Protein AF-A0A7K7KHJ9-F1 (afdb_monomer)

Structure (mmCIF, N/CA/C/O backbone):
data_AF-A0A7K7KHJ9-F1
#
_entry.id   AF-A0A7K7KHJ9-F1
#
loop_
_atom_site.group_PDB
_atom_site.id
_atom_site.type_symbol
_atom_site.label_atom_id
_atom_site.label_alt_id
_atom_site.label_comp_id
_atom_site.label_asym_id
_atom_site.label_entity_id
_atom_site.label_seq_id
_atom_site.pdbx_PDB_ins_code
_atom_site.Cartn_x
_atom_site.Cartn_y
_atom_site.Cartn_z
_atom_site.occupancy
_atom_site.B_iso_or_equiv
_atom_site.auth_seq_id
_atom_site.auth_comp_id
_atom_site.auth_asym_id
_atom_site.auth_atom_id
_atom_site.pdbx_PDB_model_num
ATOM 1 N N . GLU A 1 1 ? -30.014 -19.354 34.207 1.00 62.88 1 GLU A N 1
ATOM 2 C CA . GLU A 1 1 ? -29.699 -17.943 33.914 1.00 62.88 1 GLU A CA 1
ATOM 3 C C . GLU A 1 1 ? -30.906 -17.249 33.314 1.00 62.88 1 GLU A C 1
ATOM 5 O O . GLU A 1 1 ? -31.689 -17.904 32.631 1.00 62.88 1 GLU A O 1
ATOM 10 N N . VAL A 1 2 ? -31.083 -15.965 33.633 1.00 72.56 2 VAL A N 1
ATOM 11 C CA . VAL A 1 2 ? -32.202 -15.124 33.167 1.00 72.56 2 VAL A CA 1
ATOM 12 C C . VAL A 1 2 ? -31.923 -14.571 31.764 1.00 72.56 2 VAL A C 1
ATOM 14 O O . VAL A 1 2 ? -32.814 -14.570 30.914 1.00 72.56 2 VAL A O 1
ATOM 17 N N . LEU A 1 3 ? -30.668 -14.190 31.515 1.00 79.62 3 LEU A N 1
ATOM 18 C CA . LEU A 1 3 ? -30.139 -13.743 30.231 1.00 79.62 3 LEU A CA 1
ATOM 19 C C . LEU A 1 3 ? -29.254 -14.842 29.633 1.00 79.62 3 LEU A C 1
ATOM 21 O O . LEU A 1 3 ? -28.499 -15.484 30.359 1.00 79.62 3 LEU A O 1
ATOM 25 N N . GLN A 1 4 ? -29.338 -15.044 28.324 1.00 82.00 4 GLN A N 1
ATOM 26 C CA . GLN A 1 4 ? -28.438 -15.899 27.564 1.00 82.00 4 GLN A CA 1
ATOM 27 C C . GLN A 1 4 ? -27.837 -15.079 26.421 1.00 82.00 4 GLN A C 1
ATOM 29 O O . GLN A 1 4 ? -28.551 -14.556 25.561 1.00 82.00 4 GLN A O 1
ATOM 34 N N . VAL A 1 5 ? -26.514 -14.958 26.444 1.00 79.06 5 VAL A N 1
ATOM 35 C CA . VAL A 1 5 ? -25.715 -14.325 25.395 1.00 79.06 5 VAL A CA 1
ATOM 36 C C . VAL A 1 5 ? -25.030 -15.446 24.625 1.00 79.06 5 VAL A C 1
ATOM 38 O O . VAL A 1 5 ? -24.404 -16.317 25.228 1.00 79.06 5 VAL A O 1
ATOM 41 N N . ASP A 1 6 ? -25.223 -15.477 23.310 1.00 76.12 6 ASP A N 1
ATOM 42 C CA . ASP A 1 6 ? -24.681 -16.543 22.471 1.00 76.12 6 ASP A CA 1
ATOM 43 C C . ASP A 1 6 ? -23.264 -16.188 22.017 1.00 76.12 6 ASP A C 1
ATOM 45 O O . ASP A 1 6 ? -23.069 -15.376 21.104 1.00 76.12 6 ASP A O 1
ATOM 49 N N . ASN A 1 7 ? -22.283 -16.815 22.669 1.00 67.94 7 ASN A N 1
ATOM 50 C CA . ASN A 1 7 ? -20.868 -16.572 22.422 1.00 67.94 7 ASN A CA 1
ATOM 51 C C . ASN A 1 7 ? -20.415 -16.944 21.001 1.00 67.94 7 ASN A C 1
ATOM 53 O O . ASN A 1 7 ? -19.392 -16.437 20.547 1.00 67.94 7 ASN A O 1
ATOM 57 N N . GLU A 1 8 ? -21.164 -17.783 20.277 1.00 65.44 8 GLU A N 1
ATOM 58 C CA . GLU A 1 8 ? -20.834 -18.171 18.899 1.00 65.44 8 GLU A CA 1
ATOM 59 C C . GLU A 1 8 ? -21.325 -17.152 17.855 1.00 65.44 8 GLU A C 1
ATOM 61 O O . GLU A 1 8 ? -21.012 -17.269 16.671 1.00 65.44 8 GLU A O 1
ATOM 66 N N . THR A 1 9 ? -22.067 -16.121 18.275 1.00 72.06 9 THR A N 1
ATOM 67 C CA . THR A 1 9 ? -22.683 -15.130 17.370 1.00 72.06 9 THR A CA 1
ATOM 68 C C . THR A 1 9 ? -22.085 -13.729 17.464 1.00 72.06 9 THR A C 1
ATOM 70 O O . THR A 1 9 ? -22.649 -12.781 16.910 1.00 72.06 9 THR A O 1
ATOM 73 N N . PHE A 1 10 ? -20.956 -13.573 18.158 1.00 85.25 10 PHE A N 1
ATOM 74 C CA . PHE A 1 10 ? -20.277 -12.287 18.260 1.00 85.25 10 PHE A CA 1
ATOM 75 C C . PHE A 1 10 ? -19.706 -11.850 16.910 1.00 85.25 10 PHE A C 1
ATOM 77 O O . PHE A 1 10 ? -18.875 -12.527 16.308 1.00 85.25 10 PHE A O 1
ATOM 84 N N . GLU A 1 11 ? -20.130 -10.676 16.453 1.00 90.00 11 GLU A N 1
ATOM 85 C CA . GLU A 1 11 ? -19.598 -10.014 15.266 1.00 90.00 11 GLU A CA 1
ATOM 86 C C . GLU A 1 11 ? -18.647 -8.903 15.732 1.00 90.00 11 GLU A C 1
ATOM 88 O O . GLU A 1 11 ? -19.079 -7.821 16.140 1.00 90.00 11 GLU A O 1
ATOM 93 N N . ILE A 1 12 ? -17.344 -9.188 15.709 1.00 91.56 12 ILE A N 1
ATOM 94 C CA . ILE A 1 12 ? -16.289 -8.248 16.109 1.00 91.56 12 ILE A CA 1
ATOM 95 C C . ILE A 1 12 ? -15.605 -7.726 14.849 1.00 91.56 12 ILE A C 1
ATOM 97 O O . ILE A 1 12 ? -15.112 -8.508 14.037 1.00 91.56 12 ILE A O 1
ATOM 101 N N . SER A 1 13 ? -15.567 -6.408 14.698 1.00 92.94 13 SER A N 1
ATOM 102 C CA . SER A 1 13 ? -14.801 -5.713 13.665 1.00 92.94 13 SER A CA 1
ATOM 103 C C . SER A 1 13 ? -13.698 -4.866 14.307 1.00 92.94 13 SER A C 1
ATOM 105 O O . SER A 1 13 ? -13.502 -4.887 15.524 1.00 92.94 13 SER A O 1
ATOM 107 N N . SER A 1 14 ? -12.958 -4.112 13.499 1.00 91.94 14 SER A N 1
ATOM 108 C CA . SER A 1 14 ? -11.981 -3.151 14.010 1.00 91.94 14 SER A CA 1
ATOM 109 C C . SER A 1 14 ? -12.611 -1.942 14.703 1.00 91.94 14 SER A C 1
ATOM 111 O O . SER A 1 14 ? -11.945 -1.290 15.494 1.00 91.94 14 SER A O 1
ATOM 113 N N . THR A 1 15 ? -13.883 -1.631 14.435 1.00 92.19 15 THR A N 1
ATOM 114 C CA . THR A 1 15 ? -14.547 -0.422 14.962 1.00 92.19 15 THR A CA 1
ATOM 115 C C . THR A 1 15 ? -15.910 -0.691 15.594 1.00 92.19 15 THR A C 1
ATOM 117 O O . THR A 1 15 ? -16.612 0.242 16.001 1.00 92.19 15 THR A O 1
ATOM 120 N N . SER A 1 16 ? -16.312 -1.959 15.692 1.00 92.44 16 SER A N 1
ATOM 121 C CA . SER A 1 16 ? -17.591 -2.343 16.272 1.00 92.44 16 SER A CA 1
ATOM 122 C C . SER A 1 16 ? -17.554 -3.706 16.944 1.00 92.44 16 SER A C 1
ATOM 124 O O . SER A 1 16 ? -16.933 -4.641 16.446 1.00 92.44 16 SER A O 1
ATOM 126 N N . ILE A 1 17 ? -18.328 -3.842 18.014 1.00 92.81 17 ILE A N 1
ATOM 127 C CA . ILE A 1 17 ? -18.631 -5.123 18.651 1.00 92.81 17 ILE A CA 1
ATOM 128 C C . ILE A 1 17 ? -20.140 -5.278 18.640 1.00 92.81 17 ILE A C 1
ATOM 130 O O . ILE A 1 17 ? -20.860 -4.393 19.100 1.00 92.81 17 ILE A O 1
ATOM 134 N N . LYS A 1 18 ? -20.628 -6.398 18.122 1.00 92.19 18 LYS A N 1
ATOM 135 C CA . LYS A 1 18 ? -22.053 -6.690 18.061 1.00 92.19 18 LYS A CA 1
ATOM 136 C C . LYS A 1 18 ? -22.335 -8.052 18.672 1.00 92.19 18 LYS A C 1
ATOM 138 O O . LYS A 1 18 ? -21.714 -9.050 18.314 1.00 92.19 18 LYS A O 1
ATOM 143 N N . LEU A 1 19 ? -23.292 -8.073 19.594 1.00 90.94 19 LEU A N 1
ATOM 144 C CA . LEU A 1 19 ? -23.717 -9.272 20.305 1.00 90.94 19 LEU A CA 1
ATOM 145 C C . LEU A 1 19 ? -25.227 -9.442 20.220 1.00 90.94 19 LEU A C 1
ATOM 147 O O . LEU A 1 19 ? -25.985 -8.466 20.219 1.00 90.94 19 LEU A O 1
ATOM 151 N N . LYS A 1 20 ? -25.659 -10.699 20.179 1.00 90.69 20 LYS A N 1
ATOM 152 C CA . LYS A 1 20 ? -27.065 -11.077 20.272 1.00 90.69 20 LYS A CA 1
ATOM 153 C C . LYS A 1 20 ? -27.355 -11.571 21.676 1.00 90.69 20 LYS A C 1
ATOM 155 O O . LYS A 1 20 ? -26.571 -12.314 22.265 1.00 90.69 20 LYS A O 1
ATOM 160 N N . TRP A 1 21 ? -28.490 -11.148 22.204 1.00 88.69 21 TRP A N 1
ATOM 161 C CA . TRP A 1 21 ? -28.933 -11.528 23.533 1.00 88.69 21 TRP A CA 1
ATOM 162 C C . TRP A 1 21 ? -30.361 -12.045 23.467 1.00 88.69 21 TRP A C 1
ATOM 164 O O . TRP A 1 21 ? -31.176 -11.598 22.659 1.00 88.69 21 TRP A O 1
ATOM 174 N N . THR A 1 22 ? -30.651 -12.998 24.341 1.00 89.00 22 THR A N 1
ATOM 175 C CA . THR A 1 22 ? -31.977 -13.579 24.516 1.00 89.00 22 THR A CA 1
ATOM 176 C C . THR A 1 22 ? -32.292 -13.638 25.999 1.00 89.00 22 THR A C 1
ATOM 178 O O . THR A 1 22 ? -31.425 -13.891 26.836 1.00 89.00 22 THR A O 1
ATOM 181 N N . CYS A 1 23 ? -33.541 -13.381 26.344 1.00 86.12 23 CYS A N 1
ATOM 182 C CA . CYS A 1 23 ? -34.035 -13.438 27.700 1.00 86.12 23 CYS A CA 1
ATOM 183 C C . CYS A 1 23 ? -35.019 -14.592 27.850 1.00 86.12 23 CYS A C 1
ATOM 185 O O . CYS A 1 23 ? -35.974 -14.727 27.084 1.00 86.12 23 CYS A O 1
ATOM 187 N N . ARG A 1 24 ? -34.814 -15.418 28.879 1.00 83.75 24 ARG A N 1
ATOM 188 C CA . ARG A 1 24 ? -35.711 -16.547 29.160 1.00 83.75 24 ARG A CA 1
ATOM 189 C C . ARG A 1 24 ? -37.020 -16.117 29.822 1.00 83.75 24 ARG A C 1
ATOM 191 O O . ARG A 1 24 ? -38.028 -16.790 29.643 1.00 83.75 24 ARG A O 1
ATOM 198 N N . PHE A 1 25 ? -37.007 -15.010 30.565 1.00 80.75 25 PHE A N 1
ATOM 199 C CA . PHE A 1 25 ? -38.162 -14.486 31.298 1.00 80.75 25 PHE A CA 1
ATOM 200 C C . PHE A 1 25 ? -38.383 -13.007 30.941 1.00 80.75 25 PHE A C 1
ATOM 202 O O . PHE A 1 25 ? -37.749 -12.152 31.555 1.00 80.75 25 PHE A O 1
ATOM 209 N N . PRO A 1 26 ? -39.261 -12.685 29.970 1.00 73.06 26 PRO A N 1
ATOM 210 C CA . PRO A 1 26 ? -39.415 -11.326 29.434 1.00 73.06 26 PRO A CA 1
ATOM 211 C C . PRO A 1 26 ? -39.626 -10.246 30.504 1.00 73.06 26 PRO A C 1
ATOM 213 O O . PRO A 1 26 ? -39.033 -9.173 30.423 1.00 73.06 26 PRO A O 1
ATOM 216 N N . ASP A 1 27 ? -40.400 -10.557 31.547 1.00 76.31 27 ASP A N 1
ATOM 217 C CA . ASP A 1 27 ? -40.684 -9.632 32.651 1.00 76.31 27 ASP A CA 1
ATOM 218 C C . ASP A 1 27 ? -39.451 -9.340 33.523 1.00 76.31 27 ASP A C 1
ATOM 220 O O . ASP A 1 27 ? -39.327 -8.251 34.076 1.00 76.31 27 ASP A O 1
ATOM 224 N N . ALA A 1 28 ? -38.505 -10.280 33.613 1.00 74.56 28 ALA A N 1
ATOM 225 C CA . ALA A 1 28 ? -37.271 -10.132 34.389 1.00 74.56 28 ALA A CA 1
ATOM 226 C C . ALA A 1 28 ? -36.178 -9.337 33.650 1.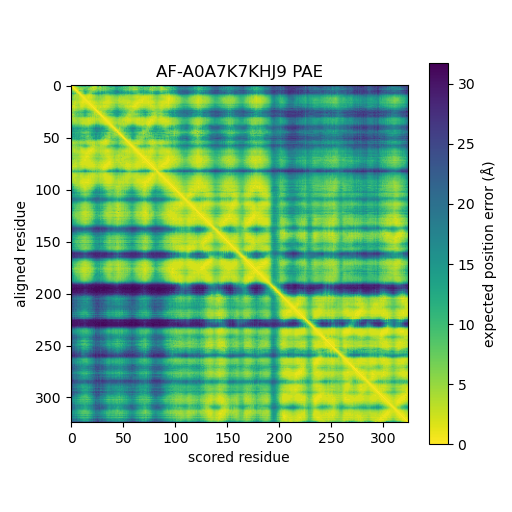00 74.56 28 ALA A C 1
ATOM 228 O O . ALA A 1 28 ? -35.162 -8.987 34.244 1.00 74.56 28 ALA A O 1
ATOM 229 N N . CYS A 1 29 ? -36.379 -9.071 32.359 1.00 75.12 29 CYS A N 1
ATOM 230 C CA . CYS A 1 29 ? -35.431 -8.395 31.475 1.00 75.12 29 CYS A CA 1
ATOM 231 C C . CYS A 1 29 ? -35.878 -6.983 31.081 1.00 75.12 29 CYS A C 1
ATOM 233 O O . CYS A 1 29 ? -35.213 -6.311 30.290 1.00 75.12 29 CYS A O 1
ATOM 235 N N . GLN A 1 30 ? -37.003 -6.512 31.623 1.00 78.50 30 GLN A N 1
ATOM 236 C CA . GLN A 1 30 ? -37.457 -5.150 31.385 1.00 78.50 30 GLN A CA 1
ATOM 237 C C . GLN A 1 30 ? -36.477 -4.144 31.993 1.00 78.50 30 GLN A C 1
ATOM 239 O O . GLN A 1 30 ? -36.197 -4.172 33.189 1.00 78.50 30 GLN A O 1
ATOM 244 N N . GLY A 1 31 ? -35.972 -3.231 31.161 1.00 80.62 31 GLY A N 1
ATOM 245 C CA . GLY A 1 31 ? -35.092 -2.155 31.616 1.00 80.62 31 GLY A CA 1
ATOM 246 C C . GLY A 1 31 ? -33.638 -2.574 31.836 1.00 80.62 31 GLY A C 1
ATOM 247 O O . GLY A 1 31 ? -32.903 -1.842 32.498 1.00 80.62 31 GLY A O 1
ATOM 248 N N . MET A 1 32 ? -33.209 -3.714 31.281 1.00 89.38 32 MET A N 1
ATOM 249 C CA . MET A 1 32 ? -31.784 -4.043 31.195 1.00 89.38 32 MET A CA 1
ATOM 250 C C . MET A 1 32 ? -31.026 -2.958 30.432 1.00 89.38 32 MET A C 1
ATOM 252 O O . MET A 1 32 ? -31.547 -2.328 29.510 1.00 89.38 32 MET A O 1
ATOM 256 N N . ARG A 1 33 ? -29.767 -2.771 30.800 1.00 89.88 33 ARG A N 1
ATOM 257 C CA . ARG A 1 33 ? -28.898 -1.730 30.275 1.00 89.88 33 ARG A CA 1
ATOM 258 C C . ARG A 1 33 ? -27.607 -2.360 29.802 1.00 89.88 33 ARG A C 1
ATOM 260 O O . ARG A 1 33 ? -26.880 -2.942 30.598 1.00 89.88 33 ARG A O 1
ATOM 267 N N . ALA A 1 34 ? -27.345 -2.253 28.509 1.00 90.62 34 ALA A N 1
ATOM 268 C CA . ALA A 1 34 ? -26.070 -2.624 27.929 1.00 90.62 34 ALA A CA 1
ATOM 269 C C . ALA A 1 34 ? -25.148 -1.408 27.915 1.00 90.62 34 ALA A C 1
ATOM 271 O O . ALA A 1 34 ? -25.561 -0.317 27.520 1.00 90.62 34 ALA A O 1
ATOM 272 N N . MET A 1 35 ? -23.911 -1.604 28.349 1.00 90.81 35 MET A N 1
ATOM 273 C CA . MET A 1 35 ? -22.877 -0.586 28.407 1.00 90.81 35 MET A CA 1
ATOM 274 C C . MET A 1 35 ? -21.628 -1.098 27.701 1.00 90.81 35 MET A C 1
ATOM 276 O O . MET A 1 35 ? -21.235 -2.252 27.870 1.00 90.81 35 MET A O 1
ATOM 280 N N . CYS A 1 36 ? -21.001 -0.224 26.928 1.00 91.19 36 CYS A N 1
ATOM 281 C CA . CYS A 1 36 ? -19.694 -0.435 26.327 1.00 91.19 36 CYS A CA 1
ATOM 282 C C . CYS A 1 36 ? -18.749 0.609 26.898 1.00 91.19 36 CYS A C 1
ATOM 284 O O . CYS A 1 36 ? -19.092 1.789 26.855 1.00 91.19 36 CYS A O 1
ATOM 286 N N . ARG A 1 37 ? -17.604 0.176 27.424 1.00 90.50 37 ARG A N 1
ATOM 287 C CA . ARG A 1 37 ? -16.557 1.044 27.981 1.00 90.50 37 ARG A CA 1
ATOM 288 C C . ARG A 1 37 ? -15.178 0.486 27.669 1.00 90.50 37 ARG A C 1
ATOM 290 O O . ARG A 1 37 ? -15.046 -0.704 27.389 1.00 90.50 37 ARG A O 1
ATOM 297 N N . LEU A 1 38 ? -14.149 1.319 27.744 1.00 89.44 38 LEU A N 1
ATOM 298 C CA . LEU A 1 38 ? -12.765 0.851 27.653 1.00 89.44 38 LEU A CA 1
ATOM 299 C C . LEU A 1 38 ? -12.451 -0.137 28.783 1.00 89.44 38 LEU A C 1
ATOM 301 O O . LEU A 1 38 ? -12.784 0.106 29.943 1.00 89.44 38 LEU A O 1
ATOM 305 N N . GLY A 1 39 ? -11.850 -1.274 28.424 1.00 83.69 39 GLY A N 1
ATOM 306 C CA . GLY A 1 39 ? -11.468 -2.326 29.370 1.00 83.69 39 GLY A CA 1
ATOM 307 C C . GLY A 1 39 ? -10.268 -1.931 30.230 1.00 83.69 39 GLY A C 1
ATOM 308 O O . GLY A 1 39 ? -10.207 -2.278 31.409 1.00 83.69 39 GLY A O 1
ATOM 309 N N . ALA A 1 40 ? -9.363 -1.133 29.664 1.00 78.88 40 ALA A N 1
ATOM 310 C CA . ALA A 1 40 ? -8.199 -0.588 30.344 1.00 78.88 40 ALA A CA 1
ATOM 311 C C . ALA A 1 40 ? -7.971 0.880 29.945 1.00 78.88 40 ALA A C 1
ATOM 313 O O . ALA A 1 40 ? -8.300 1.263 28.819 1.00 78.88 40 ALA A O 1
ATOM 314 N N . PRO A 1 41 ? -7.384 1.707 30.831 1.00 73.38 41 PRO A N 1
ATOM 315 C CA . PRO A 1 41 ? -6.907 3.028 30.453 1.00 73.38 41 PRO A CA 1
ATOM 316 C C . PRO A 1 41 ? -5.880 2.898 29.329 1.00 73.38 41 PRO A C 1
ATOM 318 O O . PRO A 1 41 ? -4.872 2.204 29.472 1.00 73.38 41 PRO A O 1
ATOM 321 N N . SER A 1 42 ? -6.128 3.577 28.218 1.00 69.75 42 SER A N 1
ATOM 322 C CA . SER A 1 42 ? -5.171 3.682 27.126 1.00 69.75 42 SER A CA 1
ATOM 323 C C . SER A 1 42 ? -3.978 4.541 27.539 1.00 69.75 42 SER A C 1
ATOM 325 O O . SER A 1 42 ? -4.165 5.619 28.108 1.00 69.75 42 SER A O 1
ATOM 327 N N . SER A 1 43 ? -2.758 4.108 27.230 1.00 67.81 43 SER A N 1
ATOM 328 C CA . SER A 1 43 ? -1.550 4.906 27.450 1.00 67.81 43 SER A CA 1
ATOM 329 C C . SER A 1 43 ? -1.121 5.650 26.178 1.00 67.81 43 SER A C 1
ATOM 331 O O . SER A 1 43 ? -1.273 5.100 25.081 1.00 67.81 43 SER A O 1
ATOM 333 N N . PRO A 1 44 ? -0.493 6.838 26.297 1.00 75.12 44 PRO A N 1
ATOM 334 C CA . PRO A 1 44 ? 0.152 7.492 25.162 1.00 75.12 44 PRO A CA 1
ATOM 335 C C . PRO A 1 44 ? 1.158 6.531 24.509 1.00 75.12 44 PRO A C 1
ATOM 337 O O . PRO A 1 44 ? 1.886 5.842 25.232 1.00 75.12 44 PRO A O 1
ATOM 340 N N . PRO A 1 45 ? 1.233 6.458 23.171 1.00 79.00 45 PRO A N 1
ATOM 341 C CA . PRO A 1 45 ? 0.619 7.356 22.185 1.00 79.00 45 PRO A CA 1
ATOM 342 C C . PRO A 1 45 ? -0.772 6.924 21.678 1.00 79.00 45 PRO A C 1
ATOM 344 O O . PRO A 1 45 ? -1.331 7.600 20.822 1.00 79.00 45 PRO A O 1
ATOM 347 N N . CYS A 1 46 ? -1.328 5.818 22.174 1.00 82.06 46 CYS A N 1
ATOM 348 C CA . CYS A 1 46 ? -2.578 5.233 21.681 1.00 82.06 46 CYS A CA 1
ATOM 349 C C . CYS A 1 46 ? -3.772 5.630 22.550 1.00 82.06 46 CYS A C 1
ATOM 351 O O . CYS A 1 46 ? -4.525 4.764 22.982 1.00 82.06 46 CYS A O 1
ATOM 353 N N . GLU A 1 47 ? -3.902 6.919 22.877 1.00 81.62 47 GLU A N 1
ATOM 354 C CA . GLU A 1 47 ? -5.007 7.391 23.713 1.00 81.62 47 GLU A CA 1
ATOM 355 C C . GLU A 1 47 ? -6.352 7.116 23.029 1.00 81.62 47 GLU A C 1
ATOM 357 O O . GLU A 1 47 ? -6.641 7.596 21.928 1.00 81.62 47 GLU A O 1
ATOM 362 N N . ALA A 1 48 ? -7.163 6.308 23.702 1.00 76.56 48 ALA A N 1
ATOM 363 C CA . ALA A 1 48 ? -8.473 5.910 23.256 1.00 76.56 48 ALA A CA 1
ATOM 364 C C . ALA A 1 48 ? -9.525 6.837 23.842 1.00 76.56 48 ALA A C 1
ATOM 366 O O . ALA A 1 48 ? -9.567 7.070 25.052 1.00 76.56 48 ALA A O 1
ATOM 367 N N . GLU A 1 49 ? -10.395 7.355 22.978 1.00 75.69 49 GLU A N 1
ATOM 368 C CA . GLU A 1 49 ? -11.546 8.118 23.439 1.00 75.69 49 GLU A CA 1
ATOM 369 C C . GLU A 1 49 ? -12.465 7.220 24.266 1.00 75.69 49 GLU A C 1
ATOM 371 O O . GLU A 1 49 ? -12.760 6.079 23.895 1.00 75.69 49 GLU A O 1
ATOM 376 N N . GLU A 1 50 ? -12.925 7.750 25.400 1.00 74.75 50 GLU A N 1
ATOM 377 C CA . GLU A 1 50 ? -13.828 7.030 26.282 1.00 74.75 50 GLU A CA 1
ATOM 378 C C . GLU A 1 50 ? -15.184 6.847 25.591 1.00 74.75 50 GLU A C 1
ATOM 380 O O . GLU A 1 50 ? -16.017 7.752 25.520 1.00 74.75 50 GLU A O 1
ATOM 385 N N . VAL A 1 51 ? -15.406 5.653 25.045 1.00 76.31 51 VAL A N 1
ATOM 386 C CA . VAL A 1 51 ? -16.702 5.279 24.486 1.00 76.31 51 VAL A CA 1
ATOM 387 C C . VAL A 1 51 ? -17.620 4.962 25.657 1.00 76.31 51 VAL A C 1
ATOM 389 O O . VAL A 1 51 ? -17.446 3.937 26.302 1.00 76.31 51 VAL A O 1
ATOM 392 N N . ASN A 1 52 ? -18.595 5.830 25.924 1.00 70.12 52 ASN A N 1
ATOM 393 C CA . ASN A 1 52 ? -19.688 5.575 26.865 1.00 70.12 52 ASN A CA 1
ATOM 394 C C . ASN A 1 52 ? -20.970 5.291 26.078 1.00 70.12 52 ASN A C 1
ATOM 396 O O . ASN A 1 52 ? -21.876 6.121 25.994 1.00 70.12 52 ASN A O 1
ATOM 400 N N . ALA A 1 53 ? -21.024 4.121 25.439 1.00 78.62 53 ALA A N 1
ATOM 401 C CA . ALA A 1 53 ? -22.219 3.684 24.726 1.00 78.62 53 ALA A CA 1
ATOM 402 C C . ALA A 1 53 ? -23.151 2.959 25.699 1.00 78.62 53 ALA A C 1
ATOM 404 O O . ALA A 1 53 ? -22.824 1.874 26.178 1.00 78.62 53 ALA A O 1
ATOM 405 N N . GLU A 1 54 ? -24.313 3.549 25.972 1.00 84.38 54 GLU A N 1
ATOM 406 C CA . GLU A 1 54 ? -25.352 2.968 26.819 1.00 84.38 54 GLU A CA 1
ATOM 407 C C . GLU A 1 54 ? -26.629 2.751 26.002 1.00 84.38 54 GLU A C 1
ATOM 409 O O . GLU A 1 54 ? -27.117 3.661 25.330 1.00 84.38 54 GLU A O 1
ATOM 414 N N . GLN A 1 55 ? -27.191 1.545 26.067 1.00 86.88 55 GLN A N 1
ATOM 415 C CA . GLN A 1 55 ? -28.456 1.220 25.419 1.00 86.88 55 GLN A CA 1
ATOM 416 C C . GLN A 1 55 ? -29.381 0.487 26.386 1.00 86.88 55 GLN A C 1
ATOM 418 O O . GLN A 1 55 ? -29.009 -0.519 26.989 1.00 86.88 55 GLN A O 1
ATOM 423 N N . THR A 1 56 ? -30.620 0.966 26.501 1.00 86.88 56 THR A N 1
ATOM 424 C CA . THR A 1 56 ? -31.669 0.215 27.198 1.00 86.88 56 THR A CA 1
ATOM 425 C C . THR A 1 56 ? -32.187 -0.885 26.278 1.00 86.88 56 THR A C 1
ATOM 427 O O . THR A 1 56 ? -32.556 -0.630 25.130 1.00 86.88 56 THR A O 1
ATOM 430 N N . LEU A 1 57 ? -32.184 -2.116 26.775 1.00 84.56 57 LEU A N 1
ATOM 431 C CA . LEU A 1 57 ? -32.625 -3.297 26.053 1.00 84.56 57 LEU A CA 1
ATOM 432 C C . LEU A 1 57 ? -34.103 -3.566 26.353 1.00 84.56 57 LEU A C 1
ATOM 434 O O . LEU A 1 57 ? -34.539 -3.541 27.507 1.00 84.56 57 LEU A O 1
ATOM 438 N N . HIS A 1 58 ? -34.875 -3.838 25.303 1.00 80.88 58 HIS A N 1
ATOM 439 C CA . HIS A 1 58 ? -36.307 -4.113 25.391 1.00 80.88 58 HIS A CA 1
ATOM 440 C C . HIS A 1 58 ? -36.650 -5.413 24.662 1.00 80.88 58 HIS A C 1
ATOM 442 O O . HIS A 1 58 ? -36.112 -5.680 23.590 1.00 80.88 58 HIS A O 1
ATOM 448 N N . GLY A 1 59 ? -37.590 -6.183 25.215 1.00 79.50 59 GLY A N 1
ATOM 449 C CA . GLY A 1 59 ? -38.117 -7.398 24.591 1.00 79.50 59 GLY A CA 1
ATOM 450 C C . GLY A 1 59 ? -37.458 -8.693 25.070 1.00 79.50 59 GLY A C 1
ATOM 451 O O . GLY A 1 59 ? -36.765 -8.728 26.085 1.00 79.50 59 GLY A O 1
ATOM 452 N N . GLN A 1 60 ? -37.742 -9.776 24.347 1.00 82.50 60 GLN A N 1
ATOM 453 C CA . GLN A 1 60 ? -37.269 -11.125 24.667 1.00 82.50 60 GLN A CA 1
ATOM 454 C C . GLN A 1 60 ? -35.949 -11.470 23.965 1.00 82.50 60 GLN A C 1
ATOM 456 O O . GLN A 1 60 ? -35.198 -12.307 24.453 1.00 82.50 60 GLN A O 1
ATOM 461 N N . GLU A 1 61 ? -35.644 -10.822 22.848 1.00 87.44 61 GLU A N 1
ATOM 462 C CA . GLU A 1 61 ? -34.390 -10.979 22.121 1.00 87.44 61 GLU A CA 1
ATOM 463 C C . GLU A 1 61 ? -34.019 -9.667 21.440 1.00 87.44 61 GLU A C 1
ATOM 465 O O . GLU A 1 61 ? -34.879 -8.826 21.163 1.00 87.44 61 GLU A O 1
ATOM 470 N N . GLY A 1 62 ? -32.734 -9.488 21.164 1.00 87.12 62 GLY A N 1
ATOM 471 C CA . GLY A 1 62 ? -32.259 -8.294 20.496 1.00 87.12 62 GLY A CA 1
ATOM 472 C C . GLY A 1 62 ? -30.781 -8.351 20.168 1.00 87.12 62 GLY A C 1
ATOM 473 O O . GLY A 1 62 ? -30.095 -9.361 20.332 1.00 87.12 62 GLY A O 1
ATOM 474 N N . THR A 1 63 ? -30.285 -7.232 19.661 1.00 89.31 63 THR A N 1
ATOM 475 C CA . THR A 1 63 ? -28.879 -7.059 19.314 1.00 89.31 63 THR A CA 1
ATOM 476 C C . THR A 1 63 ? -28.377 -5.773 19.939 1.00 89.31 63 THR A C 1
ATOM 478 O O . THR A 1 63 ? -29.004 -4.728 19.783 1.00 89.31 63 THR A O 1
ATOM 481 N N . PHE A 1 64 ? -27.246 -5.856 20.629 1.00 88.44 64 PHE A N 1
ATOM 482 C CA . PHE A 1 64 ? -26.517 -4.697 21.124 1.00 88.44 64 PHE A CA 1
ATOM 483 C C . PHE A 1 64 ? -25.292 -4.480 20.239 1.00 88.44 64 PHE A C 1
ATOM 485 O O . PHE A 1 64 ? -24.605 -5.440 19.888 1.00 88.44 64 PHE A O 1
ATOM 492 N N . THR A 1 65 ? -25.051 -3.234 19.836 1.00 90.81 65 THR A N 1
ATOM 493 C CA . THR A 1 65 ? -23.911 -2.870 18.986 1.00 90.81 65 THR A CA 1
ATOM 494 C C . THR A 1 65 ? -23.154 -1.710 19.613 1.00 90.81 65 THR A C 1
ATOM 496 O O . THR A 1 65 ? -23.692 -0.612 19.732 1.00 90.81 65 THR A O 1
ATOM 499 N N . CYS A 1 66 ? -21.894 -1.948 19.958 1.00 90.81 66 CYS A N 1
ATOM 500 C CA . CYS A 1 66 ? -20.916 -0.900 20.191 1.00 90.81 66 CYS A CA 1
ATOM 501 C C . CYS A 1 66 ? -20.345 -0.461 18.843 1.00 90.81 66 CYS A C 1
ATOM 503 O O . CYS A 1 66 ? -19.865 -1.301 18.083 1.00 90.81 66 CYS A O 1
ATOM 505 N N . SER A 1 67 ? -20.371 0.832 18.546 1.00 91.12 67 SER A N 1
ATOM 506 C CA . SER A 1 67 ? -19.817 1.413 17.317 1.00 91.12 67 SER A CA 1
ATOM 507 C C . SER A 1 67 ? -18.807 2.509 17.639 1.00 91.12 67 SER A C 1
ATOM 509 O O . SER A 1 67 ? -18.766 2.977 18.773 1.00 91.12 67 SER A O 1
ATOM 511 N N . ALA A 1 68 ? -18.058 2.957 16.626 1.00 89.75 68 ALA A N 1
ATOM 512 C CA . ALA A 1 68 ? -17.028 3.993 16.760 1.00 89.75 68 ALA A CA 1
ATOM 513 C C . ALA A 1 68 ? -15.926 3.616 17.768 1.00 89.75 68 ALA A C 1
ATOM 515 O O . ALA A 1 68 ? -15.405 4.460 18.489 1.00 89.75 68 ALA A O 1
ATOM 516 N N . LEU A 1 69 ? -15.588 2.326 17.813 1.00 91.06 69 LEU A N 1
ATOM 517 C CA . LEU A 1 69 ? -14.484 1.809 18.610 1.00 91.06 69 LEU A CA 1
ATOM 518 C C . LEU A 1 69 ? -13.151 2.028 17.893 1.00 91.06 69 LEU A C 1
ATOM 520 O O . LEU A 1 69 ? -13.106 2.111 16.662 1.00 91.06 69 LEU A O 1
ATOM 524 N N . GLN A 1 70 ? -12.068 2.071 18.662 1.00 90.19 70 GLN A N 1
ATOM 525 C CA . GLN A 1 70 ? -10.720 2.056 18.118 1.00 90.19 70 GLN A CA 1
ATOM 526 C C . GLN A 1 70 ? -10.291 0.625 17.764 1.00 90.19 70 GLN A C 1
ATOM 528 O O . GLN A 1 70 ? -10.664 -0.321 18.471 1.00 90.19 70 GLN A O 1
ATOM 533 N N . PRO A 1 71 ? -9.508 0.449 16.685 1.00 92.31 71 PRO A N 1
ATOM 534 C CA . PRO A 1 71 ? -8.881 -0.826 16.359 1.00 92.31 71 PRO A CA 1
ATOM 535 C C . PRO A 1 71 ? -7.947 -1.309 17.461 1.00 92.31 71 PRO A C 1
ATOM 537 O O . PRO A 1 71 ? -7.456 -0.514 18.258 1.00 92.31 71 PRO A O 1
ATOM 540 N N . PHE A 1 72 ? -7.709 -2.621 17.492 1.00 92.25 72 PHE A N 1
ATOM 541 C CA . PHE A 1 72 ? -6.754 -3.267 18.395 1.00 92.25 72 PHE A CA 1
ATOM 542 C C . PHE A 1 72 ? -6.817 -2.779 19.858 1.00 92.25 72 PHE A C 1
ATOM 544 O O . PHE A 1 72 ? -5.805 -2.590 20.530 1.00 92.25 72 PHE A O 1
ATOM 551 N N . THR A 1 73 ? -8.032 -2.553 20.353 1.00 91.12 73 THR A N 1
ATOM 552 C CA . THR A 1 73 ? -8.288 -1.984 21.677 1.00 91.12 73 THR A CA 1
ATOM 553 C C . THR A 1 73 ? -9.239 -2.892 22.444 1.00 91.12 73 THR A C 1
ATOM 555 O O . THR A 1 73 ? -10.157 -3.490 21.874 1.00 91.12 73 THR A O 1
ATOM 558 N N . GLU A 1 74 ? -9.007 -3.025 23.748 1.00 91.69 74 GLU A N 1
ATOM 559 C CA . GLU A 1 74 ? -9.841 -3.840 24.624 1.00 91.69 74 GLU A CA 1
ATOM 560 C C . GLU A 1 74 ? -11.013 -3.027 25.190 1.00 91.69 74 GLU A C 1
ATOM 562 O O . GLU A 1 74 ? -10.838 -1.983 25.823 1.00 91.69 74 GLU A O 1
ATOM 567 N N . TYR A 1 75 ? -12.223 -3.544 24.999 1.00 91.56 75 TYR A N 1
ATOM 568 C CA . TYR A 1 75 ? -13.467 -2.974 25.497 1.00 91.56 75 TYR A CA 1
ATOM 569 C C . TYR A 1 75 ? -14.180 -3.957 26.422 1.00 91.56 75 TYR A C 1
ATOM 571 O O . TYR A 1 75 ? -14.293 -5.148 26.133 1.00 91.56 75 TYR A O 1
ATOM 579 N N . SER A 1 76 ? -14.712 -3.442 27.526 1.00 91.88 76 SER A N 1
ATOM 580 C CA . SER A 1 76 ? -15.609 -4.163 28.421 1.00 91.88 76 SER A CA 1
ATOM 581 C C . SER A 1 76 ? -17.056 -3.895 28.025 1.00 91.88 76 SER A C 1
ATOM 583 O O . SER A 1 76 ? -17.509 -2.747 28.006 1.00 91.88 76 SER A O 1
ATOM 585 N N . VAL A 1 77 ? -17.788 -4.968 27.732 1.00 92.12 77 VAL A N 1
ATOM 586 C CA . VAL A 1 77 ? -19.228 -4.918 27.480 1.00 92.12 77 VAL A CA 1
ATOM 587 C C . VAL A 1 77 ? -19.957 -5.523 28.667 1.00 92.12 77 VAL A C 1
ATOM 589 O O . VAL A 1 77 ? -19.750 -6.695 28.985 1.00 92.12 77 VAL A O 1
ATOM 592 N N . THR A 1 78 ? -20.822 -4.735 29.306 1.00 91.44 78 THR A N 1
ATOM 593 C CA . THR A 1 78 ? -21.637 -5.180 30.442 1.00 91.44 78 THR A CA 1
ATOM 594 C C . THR A 1 78 ? -23.123 -5.059 30.143 1.00 91.44 78 THR A C 1
ATOM 596 O O . THR A 1 78 ? -23.554 -4.121 29.481 1.00 91.44 78 THR A O 1
ATOM 599 N N . ILE A 1 79 ? -23.916 -6.022 30.611 1.00 90.62 79 ILE A N 1
ATOM 600 C CA . ILE A 1 79 ? -25.379 -5.946 30.609 1.00 90.62 79 ILE A CA 1
ATOM 601 C C . ILE A 1 79 ? -25.833 -6.054 32.053 1.00 90.62 79 ILE A C 1
ATOM 603 O O . ILE A 1 79 ? -25.663 -7.094 32.691 1.00 90.62 79 ILE A O 1
ATOM 607 N N . ASP A 1 80 ? -26.422 -4.975 32.547 1.00 90.25 80 ASP A N 1
ATOM 608 C CA . ASP A 1 80 ? -26.847 -4.829 33.928 1.00 90.25 80 ASP A CA 1
ATOM 609 C C . ASP A 1 80 ? -28.373 -4.707 34.002 1.00 90.25 80 ASP A C 1
ATOM 611 O O . ASP A 1 80 ? -29.013 -4.063 33.168 1.00 90.25 80 ASP A O 1
ATOM 615 N N . LEU A 1 81 ? -28.973 -5.316 35.019 1.00 88.00 81 LEU A N 1
ATOM 616 C CA . LEU A 1 81 ? -30.342 -5.062 35.438 1.00 88.00 81 LEU A CA 1
ATOM 617 C C . LEU A 1 81 ? -30.305 -4.057 36.601 1.00 88.00 81 LEU A C 1
ATOM 619 O O . LEU A 1 81 ? -29.754 -4.372 37.666 1.00 88.00 81 LEU A O 1
ATOM 623 N N . PRO A 1 82 ? -30.864 -2.846 36.426 1.00 83.12 82 PRO A N 1
ATOM 624 C CA . PRO A 1 82 ? -30.901 -1.851 37.486 1.00 83.12 82 PRO A CA 1
ATOM 625 C C . PRO A 1 82 ? -31.615 -2.368 38.752 1.00 83.12 82 PRO A C 1
ATOM 627 O O . PRO A 1 82 ? -32.604 -3.094 38.644 1.00 83.12 82 PRO A O 1
ATOM 630 N N . PRO A 1 83 ? -31.176 -1.961 39.959 1.00 78.50 83 PRO A N 1
ATOM 631 C CA . PRO A 1 83 ? -30.112 -0.987 40.188 1.00 78.50 83 PRO A CA 1
ATOM 632 C C . PRO A 1 83 ? -28.685 -1.553 40.066 1.00 78.50 83 PRO A C 1
ATOM 634 O O . PRO A 1 83 ? -27.853 -0.857 39.503 1.00 78.50 83 PRO A O 1
ATOM 637 N N . ASN A 1 84 ? -28.390 -2.778 40.530 1.00 78.31 84 ASN A N 1
ATOM 638 C CA . ASN A 1 84 ? -27.000 -3.234 40.747 1.00 78.31 84 ASN A CA 1
ATOM 639 C C . ASN A 1 84 ? -26.730 -4.714 40.375 1.00 78.31 84 ASN A C 1
ATOM 641 O O . ASN A 1 84 ? -25.890 -5.358 41.005 1.00 78.31 84 ASN A O 1
ATOM 645 N N . THR A 1 85 ? -27.453 -5.314 39.426 1.00 87.00 85 THR A N 1
ATOM 646 C CA . THR A 1 85 ? -27.245 -6.731 39.066 1.00 87.00 85 THR A CA 1
ATOM 647 C C . THR A 1 85 ? -26.598 -6.869 37.694 1.00 87.00 85 THR A C 1
ATOM 649 O O . THR A 1 85 ? -27.272 -6.707 36.686 1.00 87.00 85 THR A O 1
ATOM 652 N N . THR A 1 86 ? -25.317 -7.239 37.639 1.00 88.94 86 THR A N 1
ATOM 653 C CA . THR A 1 86 ? -24.646 -7.570 36.372 1.00 88.94 86 THR A CA 1
ATOM 654 C C . THR A 1 86 ? -25.045 -8.960 35.901 1.00 88.94 86 THR A C 1
ATOM 656 O O . THR A 1 86 ? -24.796 -9.955 36.580 1.00 88.94 86 THR A O 1
ATOM 659 N N . LEU A 1 87 ? -25.681 -9.023 34.734 1.00 88.38 87 LEU A N 1
ATOM 660 C CA . LEU A 1 87 ? -26.123 -10.261 34.095 1.00 88.38 87 LEU A CA 1
ATOM 661 C C . LEU A 1 87 ? -25.065 -10.819 33.141 1.00 88.38 87 LEU A C 1
ATOM 663 O O . LEU A 1 87 ? -24.984 -12.031 32.963 1.00 88.38 87 LEU A O 1
ATOM 667 N N . PHE A 1 88 ? -24.266 -9.945 32.527 1.00 89.62 88 PHE A N 1
ATOM 668 C CA . PHE A 1 88 ? -23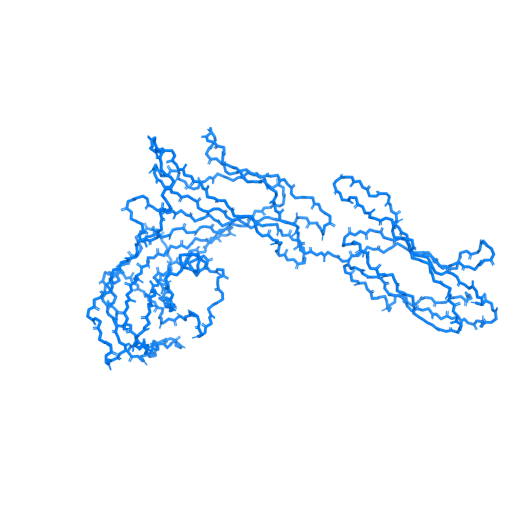.190 -10.314 31.612 1.00 89.62 88 PHE A CA 1
ATOM 669 C C . PHE A 1 88 ? -22.058 -9.290 31.686 1.00 89.62 88 PHE A C 1
ATOM 671 O O . PHE A 1 88 ? -22.314 -8.090 31.774 1.00 89.62 88 PHE A O 1
ATOM 678 N N . SER A 1 89 ? -20.815 -9.761 31.634 1.00 91.38 89 SER A N 1
ATOM 679 C CA . SER A 1 89 ? -19.623 -8.922 31.527 1.00 91.38 89 SER A CA 1
ATOM 680 C C . SER A 1 89 ? -18.537 -9.692 30.790 1.00 91.38 89 SER A C 1
ATOM 682 O O . SER A 1 89 ? -18.215 -10.816 31.178 1.00 91.38 89 SER A O 1
ATOM 684 N N . TRP A 1 90 ? -17.992 -9.106 29.726 1.00 91.81 90 TRP A N 1
ATOM 685 C CA . TRP A 1 90 ? -16.921 -9.718 28.944 1.00 9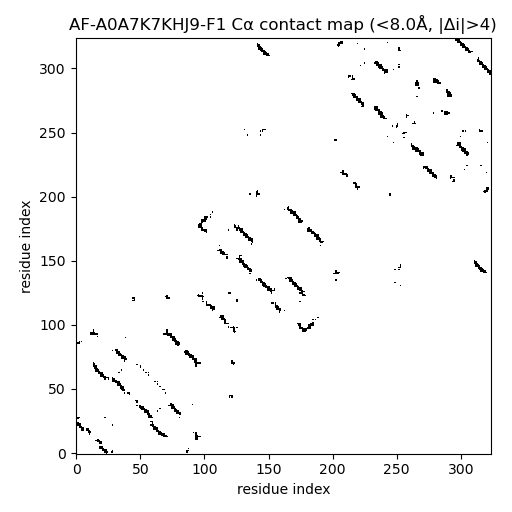1.81 90 TRP A CA 1
ATOM 686 C C . TRP A 1 90 ? -15.978 -8.661 28.363 1.00 91.81 90 TRP A C 1
ATOM 688 O O . TRP A 1 90 ? -16.391 -7.527 28.105 1.00 91.81 90 TRP A O 1
ATOM 698 N N . LEU A 1 91 ? -14.713 -9.043 28.168 1.00 92.69 91 LEU A N 1
ATOM 699 C CA . LEU A 1 91 ? -13.685 -8.225 27.525 1.00 92.69 91 LEU A CA 1
ATOM 700 C C . LEU A 1 91 ? -13.490 -8.673 26.079 1.00 92.69 91 LEU A C 1
ATOM 702 O O . LEU A 1 91 ? -13.227 -9.843 25.801 1.00 92.69 91 LEU A O 1
ATOM 706 N N . PHE A 1 92 ? -13.630 -7.731 25.160 1.00 91.50 92 PHE A N 1
ATOM 707 C CA . PHE A 1 92 ? -13.484 -7.951 23.731 1.00 91.50 92 PHE A CA 1
ATOM 708 C C . PHE A 1 92 ? -12.347 -7.095 23.196 1.00 91.50 92 PHE A C 1
ATOM 710 O O . PHE A 1 92 ? -12.308 -5.892 23.442 1.00 91.50 92 PHE A O 1
ATOM 717 N N . THR A 1 93 ? -11.468 -7.700 22.406 1.00 91.56 93 THR A N 1
ATOM 718 C CA . THR A 1 93 ? -10.455 -6.974 21.637 1.00 91.56 93 THR A CA 1
ATOM 719 C C . THR A 1 93 ? -10.972 -6.760 20.221 1.00 91.56 93 THR A C 1
ATOM 721 O O . THR A 1 93 ? -11.367 -7.719 19.553 1.00 91.56 93 THR A O 1
ATOM 724 N N . THR A 1 94 ? -11.002 -5.511 19.762 1.00 93.12 94 THR A N 1
ATOM 725 C CA . THR A 1 94 ? -11.338 -5.190 18.368 1.00 93.12 94 THR A CA 1
ATOM 726 C C . THR A 1 94 ? -10.262 -5.707 17.413 1.00 93.12 94 THR A C 1
ATOM 728 O O . THR A 1 94 ? -9.104 -5.897 17.786 1.00 93.12 94 THR A O 1
ATOM 731 N N . GLN A 1 95 ? -10.641 -5.960 16.159 1.00 94.19 95 GLN A N 1
ATOM 732 C CA . GLN A 1 95 ? -9.686 -6.435 15.155 1.00 94.19 95 GLN A CA 1
ATOM 733 C C . GLN A 1 95 ? -8.645 -5.364 14.803 1.00 94.19 95 GLN A C 1
ATOM 735 O O . GLN A 1 95 ? -8.891 -4.161 14.928 1.00 94.19 95 GLN A O 1
ATOM 740 N N . GLU A 1 96 ? -7.492 -5.818 14.317 1.00 94.44 96 GLU A N 1
ATOM 741 C CA . GLU A 1 96 ? -6.445 -4.948 13.786 1.00 94.44 96 GLU A CA 1
ATOM 742 C C . GLU A 1 96 ? -6.881 -4.251 12.493 1.00 94.44 96 GLU A C 1
ATOM 744 O O . GLU A 1 96 ? -7.686 -4.756 11.705 1.00 94.44 96 GLU A O 1
ATOM 749 N N . THR A 1 97 ? -6.278 -3.100 12.240 1.00 94.50 97 THR A N 1
ATOM 750 C CA . THR A 1 97 ? -6.300 -2.394 10.963 1.00 94.50 97 THR A CA 1
ATOM 751 C C . THR A 1 97 ? -4.876 -2.193 10.459 1.00 94.50 97 THR A C 1
ATOM 753 O O . THR A 1 97 ? -3.888 -2.612 11.066 1.00 94.50 97 THR A O 1
ATOM 756 N N . VAL A 1 98 ? -4.756 -1.609 9.270 1.00 94.38 98 VAL A N 1
ATOM 757 C CA . VAL A 1 98 ? -3.449 -1.252 8.724 1.00 94.38 98 VAL A CA 1
ATOM 758 C C . VAL A 1 98 ? -2.807 -0.133 9.565 1.00 94.38 98 VAL A C 1
ATOM 760 O O . VAL A 1 98 ? -3.532 0.748 10.031 1.00 94.38 98 VAL A O 1
ATOM 763 N N . PRO A 1 99 ? -1.474 -0.121 9.751 1.00 93.69 99 PRO A N 1
ATOM 764 C CA . PRO A 1 99 ? -0.801 0.918 10.525 1.00 93.69 99 PRO A CA 1
ATOM 765 C C . PRO A 1 99 ? -0.936 2.320 9.948 1.00 93.69 99 PRO A C 1
ATOM 767 O O . PRO A 1 99 ? -1.120 2.519 8.741 1.00 93.69 99 PRO A O 1
ATOM 770 N N . ASP A 1 100 ? -0.693 3.293 10.820 1.00 91.69 100 ASP A N 1
ATOM 771 C CA . ASP A 1 100 ? -0.513 4.676 10.412 1.00 91.69 100 ASP A CA 1
ATOM 772 C C . ASP A 1 100 ? 0.786 4.877 9.628 1.00 91.69 100 ASP A C 1
ATOM 774 O O . ASP A 1 100 ? 1.709 4.053 9.618 1.00 91.69 100 ASP A O 1
ATOM 778 N N . LYS A 1 101 ? 0.851 6.021 8.948 1.00 92.19 101 LYS A N 1
ATOM 779 C CA . LYS A 1 101 ? 2.035 6.436 8.205 1.00 92.19 101 LYS A CA 1
ATOM 780 C C . LYS A 1 101 ? 3.190 6.720 9.175 1.00 92.19 101 LYS A C 1
ATOM 782 O O . LYS A 1 101 ? 2.994 7.515 10.093 1.00 92.19 101 LYS A O 1
ATOM 787 N N . PRO A 1 102 ? 4.409 6.202 8.931 1.00 91.62 102 PRO A N 1
ATOM 788 C CA . PRO A 1 102 ? 5.593 6.619 9.677 1.00 91.62 102 PRO A CA 1
ATOM 789 C C . PRO A 1 102 ? 5.761 8.144 9.663 1.00 91.62 102 PRO A C 1
ATOM 791 O O . PRO A 1 102 ? 5.600 8.784 8.621 1.00 91.62 102 PRO A O 1
ATOM 794 N N . GLU A 1 103 ? 6.087 8.736 10.811 1.00 88.62 103 GLU A N 1
ATOM 795 C CA . GLU A 1 103 ? 6.187 10.197 10.933 1.00 88.62 103 GLU A CA 1
ATOM 796 C C . GLU A 1 103 ? 7.513 10.742 10.399 1.00 88.62 103 GLU A C 1
ATOM 798 O O . GLU A 1 103 ? 7.562 11.794 9.756 1.00 88.62 103 GLU A O 1
ATOM 803 N N . GLN A 1 104 ? 8.605 10.025 10.670 1.00 88.19 104 GLN A N 1
ATOM 804 C CA . GLN A 1 104 ? 9.961 10.496 10.427 1.00 88.19 104 GLN A CA 1
ATOM 805 C C . GLN A 1 104 ? 10.808 9.420 9.753 1.00 88.19 104 GLN A C 1
ATOM 807 O O . GLN A 1 104 ? 10.823 8.262 10.163 1.00 88.19 104 GLN A O 1
ATOM 812 N N . LEU A 1 105 ? 11.540 9.849 8.728 1.00 90.69 105 LEU A N 1
ATOM 813 C CA . LEU A 1 105 ? 12.542 9.074 8.011 1.00 90.69 105 LEU A CA 1
ATOM 814 C C . LEU A 1 105 ? 13.689 10.025 7.678 1.00 90.69 105 LEU A C 1
ATOM 816 O O . LEU A 1 105 ? 13.466 11.056 7.036 1.00 90.69 105 LEU A O 1
ATOM 820 N N . TRP A 1 106 ? 14.895 9.689 8.119 1.00 88.31 106 TRP A N 1
ATOM 821 C CA . TRP A 1 106 ? 16.091 10.493 7.896 1.00 88.31 106 TRP A CA 1
ATOM 822 C C . TRP A 1 106 ? 17.281 9.618 7.510 1.00 88.31 106 TRP A C 1
ATOM 824 O O . TRP A 1 106 ? 17.309 8.414 7.768 1.00 88.31 106 TRP A O 1
ATOM 834 N N . LEU A 1 107 ? 18.258 10.247 6.864 1.00 85.88 107 LEU A N 1
ATOM 835 C CA . LEU A 1 107 ? 19.533 9.636 6.528 1.00 85.88 107 LEU A CA 1
ATOM 836 C C . LEU A 1 107 ? 20.568 10.102 7.552 1.00 85.88 107 LEU A C 1
ATOM 838 O O . LEU A 1 107 ? 20.772 11.303 7.707 1.00 85.88 107 LEU A O 1
ATOM 842 N N . ASP A 1 108 ? 21.197 9.157 8.240 1.00 83.06 108 ASP A N 1
ATOM 843 C CA . ASP A 1 108 ? 22.359 9.389 9.093 1.00 83.06 108 ASP A CA 1
ATOM 844 C C . ASP A 1 108 ? 23.620 9.421 8.203 1.00 83.06 108 ASP A C 1
ATOM 846 O O . ASP A 1 108 ? 24.012 8.375 7.668 1.00 83.06 108 ASP A O 1
ATOM 850 N N . PRO A 1 109 ? 24.240 10.598 7.983 1.00 73.44 109 PRO A N 1
ATOM 851 C CA . PRO A 1 109 ? 25.397 10.728 7.102 1.00 73.44 109 PRO A CA 1
ATOM 852 C C . PRO A 1 109 ? 26.667 10.106 7.694 1.00 73.44 109 PRO A C 1
ATOM 854 O O . PRO A 1 109 ? 27.520 9.658 6.930 1.00 73.44 109 PRO A O 1
ATOM 857 N N . ASP A 1 110 ? 26.786 10.034 9.023 1.00 73.56 110 ASP A N 1
ATOM 858 C CA . ASP A 1 110 ? 27.972 9.500 9.699 1.00 73.56 110 ASP A CA 1
ATOM 859 C C . ASP A 1 110 ? 28.025 7.972 9.582 1.00 73.56 110 ASP A C 1
ATOM 861 O O . ASP A 1 110 ? 29.096 7.369 9.479 1.00 73.56 110 ASP A O 1
ATOM 865 N N . ARG A 1 111 ? 26.848 7.333 9.574 1.00 74.44 111 ARG A N 1
ATOM 866 C CA . ARG A 1 111 ? 26.695 5.873 9.465 1.00 74.44 111 ARG A CA 1
ATOM 867 C C . ARG A 1 111 ? 26.345 5.387 8.061 1.00 74.44 111 ARG A C 1
ATOM 869 O O . ARG A 1 111 ? 26.473 4.191 7.788 1.00 74.44 111 ARG A O 1
ATOM 876 N N . GLY A 1 112 ? 25.879 6.278 7.187 1.00 78.44 112 GLY A N 1
ATOM 877 C CA . GLY 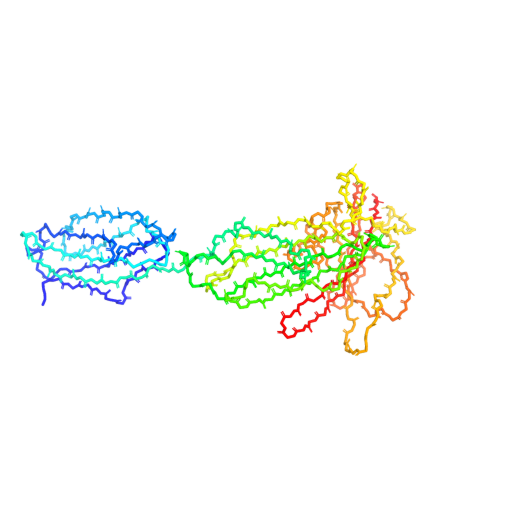A 1 112 ? 25.340 5.919 5.875 1.00 78.44 112 GLY A CA 1
ATOM 878 C C . GLY A 1 112 ? 24.073 5.058 5.969 1.00 78.44 112 GLY A C 1
ATOM 879 O O . GLY A 1 112 ? 23.865 4.173 5.132 1.00 78.44 112 GLY A O 1
ATOM 880 N N . SER A 1 113 ? 23.250 5.257 7.003 1.00 85.62 113 SER A N 1
ATOM 881 C CA . SER A 1 113 ? 22.057 4.447 7.275 1.00 85.62 113 SER A CA 1
ATOM 882 C C . SER A 1 113 ? 20.775 5.275 7.286 1.00 85.62 113 SER A C 1
ATOM 884 O O . SER A 1 113 ? 20.733 6.412 7.748 1.00 85.62 113 SER A O 1
ATOM 886 N N . LEU A 1 114 ? 19.700 4.687 6.770 1.00 89.19 114 LEU A N 1
ATOM 887 C CA . LEU A 1 114 ? 18.341 5.189 6.928 1.00 89.19 114 LEU A CA 1
ATOM 888 C C . LEU A 1 114 ? 17.833 4.834 8.318 1.00 89.19 114 LEU A C 1
ATOM 890 O O . LEU A 1 114 ? 17.975 3.689 8.748 1.00 89.19 114 LEU A O 1
ATOM 894 N N . ARG A 1 115 ? 17.197 5.795 8.984 1.00 91.25 115 ARG A N 1
ATOM 895 C CA . ARG A 1 115 ? 16.597 5.619 10.307 1.00 91.25 115 ARG A CA 1
ATOM 896 C C . ARG A 1 115 ? 15.189 6.191 10.345 1.00 91.25 115 ARG A C 1
ATOM 898 O O . ARG A 1 115 ? 14.890 7.170 9.660 1.00 91.25 115 ARG A O 1
ATOM 905 N N . TRP A 1 116 ? 14.336 5.560 11.139 1.00 93.06 116 TRP A N 1
ATOM 906 C CA . TRP A 1 116 ? 12.951 5.970 11.349 1.00 93.06 116 TRP A CA 1
ATOM 907 C C . TRP A 1 116 ? 12.521 5.699 12.788 1.00 93.06 116 TRP A C 1
ATOM 909 O O . TRP A 1 116 ? 13.129 4.895 13.497 1.00 93.06 116 TRP A O 1
ATOM 919 N N . SER A 1 117 ? 11.463 6.379 13.222 1.00 91.44 117 SER A N 1
ATOM 920 C CA . SER A 1 117 ? 10.834 6.121 14.519 1.00 91.44 117 SER A CA 1
ATOM 921 C C . SER A 1 117 ? 9.954 4.877 14.438 1.00 91.44 117 SER A C 1
ATOM 923 O O . SER A 1 117 ? 9.264 4.670 13.438 1.00 91.44 117 SER A O 1
ATOM 925 N N . ALA A 1 118 ? 9.972 4.055 15.489 1.00 91.31 118 ALA A N 1
ATOM 926 C CA . ALA A 1 118 ? 9.084 2.903 15.577 1.00 91.31 118 ALA A CA 1
ATOM 927 C C . ALA A 1 118 ? 7.616 3.360 15.577 1.00 91.31 118 ALA A C 1
ATOM 929 O O . ALA A 1 118 ? 7.265 4.320 16.265 1.00 91.31 118 ALA A O 1
ATOM 930 N N . LEU A 1 119 ? 6.775 2.677 14.800 1.00 91.88 119 LEU A N 1
ATOM 931 C CA . LEU A 1 119 ? 5.339 2.914 14.791 1.00 91.88 119 LEU A CA 1
ATOM 932 C C . LEU A 1 119 ? 4.710 2.426 16.099 1.00 91.88 119 LEU A C 1
ATOM 934 O O . LEU A 1 119 ? 5.083 1.358 16.594 1.00 91.88 119 LEU A O 1
ATOM 938 N N . PRO A 1 120 ? 3.738 3.170 16.644 1.00 90.50 120 PRO A N 1
ATOM 939 C CA . PRO A 1 120 ? 2.971 2.685 17.770 1.00 90.50 120 PRO A CA 1
ATOM 940 C C . PRO A 1 120 ? 2.012 1.575 17.328 1.00 90.50 120 PRO A C 1
ATOM 942 O O . PRO A 1 120 ? 1.523 1.561 16.199 1.00 90.50 120 PRO A O 1
ATOM 945 N N . SER A 1 121 ? 1.702 0.657 18.239 1.00 89.44 121 SER A N 1
ATOM 946 C CA . SER A 1 121 ? 0.821 -0.486 17.980 1.00 89.44 121 SER A CA 1
ATOM 947 C C . SER A 1 121 ? -0.669 -0.148 18.125 1.00 89.44 121 SER A C 1
ATOM 949 O O . SER A 1 121 ? -1.451 -1.010 18.504 1.00 89.44 121 SER A O 1
ATOM 951 N N . CYS A 1 122 ? -1.084 1.099 17.870 1.00 88.75 122 CYS A N 1
ATOM 952 C CA . CYS A 1 122 ? -2.463 1.545 18.129 1.00 88.75 122 CYS A CA 1
ATOM 953 C C . CYS A 1 122 ? -3.490 0.871 17.214 1.00 88.75 122 CYS A C 1
ATOM 955 O O . CYS A 1 122 ? -4.636 0.685 17.592 1.00 88.75 122 CYS A O 1
ATOM 957 N N . ASN A 1 123 ? -3.065 0.503 16.006 1.00 90.81 123 ASN A N 1
ATOM 958 C CA . ASN A 1 123 ? -3.911 -0.135 15.000 1.00 90.81 123 ASN A CA 1
ATOM 959 C C . ASN A 1 123 ? -3.667 -1.651 14.891 1.00 90.81 123 ASN A C 1
ATOM 961 O O . ASN A 1 123 ? -4.314 -2.318 14.090 1.00 90.81 123 ASN A O 1
ATOM 965 N N . GLY A 1 124 ? -2.736 -2.205 15.671 1.00 91.56 124 GLY A N 1
ATOM 966 C CA . GLY A 1 124 ? -2.333 -3.609 15.595 1.00 91.56 124 GLY A CA 1
ATOM 967 C C . GLY A 1 124 ? -0.873 -3.834 15.969 1.00 91.56 124 GLY A C 1
ATOM 968 O O . GLY A 1 124 ? -0.089 -2.886 16.083 1.00 91.56 124 GLY A O 1
ATOM 969 N N . GLU A 1 125 ? -0.490 -5.100 16.124 1.00 93.25 125 GLU A N 1
ATOM 970 C CA . GLU A 1 125 ? 0.902 -5.474 16.358 1.00 93.25 125 GLU A CA 1
ATOM 971 C C . GLU A 1 125 ? 1.757 -5.213 15.104 1.00 93.25 125 GLU A C 1
ATOM 973 O O . GLU A 1 125 ? 1.468 -5.697 14.005 1.00 93.25 125 GLU A O 1
ATOM 978 N N . ILE A 1 126 ? 2.840 -4.442 15.257 1.00 94.44 126 ILE A N 1
ATOM 979 C CA . ILE A 1 126 ? 3.756 -4.141 14.151 1.00 94.44 126 ILE A CA 1
ATOM 980 C C . ILE A 1 126 ? 4.659 -5.350 13.899 1.00 94.44 126 ILE A C 1
ATOM 982 O O . ILE A 1 126 ? 5.695 -5.523 14.541 1.00 94.44 126 ILE A O 1
ATOM 986 N N . ILE A 1 127 ? 4.288 -6.167 12.914 1.00 94.50 127 ILE A N 1
ATOM 987 C CA . ILE A 1 127 ? 5.042 -7.368 12.528 1.00 94.50 127 ILE A CA 1
ATOM 988 C C . ILE A 1 127 ? 6.266 -7.044 11.660 1.00 94.50 127 ILE A C 1
ATOM 990 O O . ILE A 1 127 ? 7.179 -7.861 11.548 1.00 94.50 127 ILE A O 1
ATOM 994 N N . GLY A 1 128 ? 6.316 -5.860 11.039 1.00 93.88 128 GLY A N 1
ATOM 995 C CA . GLY A 1 128 ? 7.432 -5.482 10.176 1.00 93.88 128 GLY A CA 1
ATOM 996 C C . GLY A 1 128 ? 7.303 -4.141 9.468 1.00 93.88 128 GLY A C 1
ATOM 997 O O . GLY A 1 128 ? 6.279 -3.461 9.537 1.00 93.88 128 GLY A O 1
ATOM 998 N N . TYR A 1 129 ? 8.354 -3.799 8.725 1.00 94.12 129 TYR A N 1
ATOM 999 C CA . TYR A 1 129 ? 8.394 -2.667 7.804 1.00 94.12 129 TYR A CA 1
ATOM 1000 C C . TYR A 1 129 ? 8.679 -3.146 6.385 1.00 94.12 129 TYR A C 1
ATOM 1002 O O . TYR A 1 129 ? 9.536 -4.000 6.155 1.00 94.12 129 TYR A O 1
ATOM 1010 N N . GLN A 1 130 ? 7.996 -2.547 5.413 1.00 92.50 130 GLN A N 1
ATOM 1011 C CA . GLN A 1 130 ? 8.352 -2.691 4.009 1.00 92.50 130 GLN A CA 1
ATOM 1012 C C . GLN A 1 130 ? 9.071 -1.428 3.543 1.00 92.50 130 GLN A C 1
ATOM 1014 O O . GLN A 1 130 ? 8.482 -0.346 3.512 1.00 92.50 130 GLN A O 1
ATOM 1019 N N . LEU A 1 131 ? 10.335 -1.584 3.156 1.00 91.44 131 LEU A N 1
ATOM 1020 C CA . LEU A 1 131 ? 11.183 -0.503 2.666 1.00 91.44 131 LEU A CA 1
ATOM 1021 C C . LEU A 1 131 ? 11.370 -0.657 1.155 1.00 91.44 131 LEU A C 1
ATOM 1023 O O . LEU A 1 131 ? 11.564 -1.763 0.661 1.00 91.44 131 LEU A O 1
ATOM 1027 N N . SER A 1 132 ? 11.273 0.428 0.397 1.00 89.62 132 SER A N 1
ATOM 1028 C CA . SER A 1 132 ? 11.560 0.459 -1.040 1.00 89.62 132 SER A CA 1
ATOM 1029 C C . SER A 1 132 ? 12.518 1.604 -1.324 1.00 89.62 132 SER A C 1
ATOM 1031 O O . SER A 1 132 ? 12.157 2.769 -1.177 1.00 89.62 132 SER A O 1
ATOM 1033 N N . ILE A 1 133 ? 13.749 1.266 -1.687 1.00 87.38 133 ILE A N 1
ATOM 1034 C CA . ILE A 1 133 ? 14.836 2.213 -1.931 1.00 87.38 133 ILE A CA 1
ATOM 1035 C C . ILE A 1 133 ? 15.066 2.260 -3.433 1.00 87.38 133 ILE A C 1
ATOM 1037 O O . ILE A 1 133 ? 15.490 1.267 -4.011 1.00 87.38 133 ILE A O 1
ATOM 1041 N N . THR A 1 134 ? 14.804 3.398 -4.061 1.00 84.75 134 THR A N 1
ATOM 1042 C CA . THR A 1 134 ? 15.080 3.629 -5.480 1.00 84.75 134 THR A CA 1
ATOM 1043 C C . THR A 1 134 ? 16.298 4.526 -5.608 1.00 84.75 134 THR A C 1
ATOM 1045 O O . THR A 1 134 ? 16.244 5.704 -5.266 1.00 84.75 134 THR A O 1
ATOM 1048 N N . ALA A 1 135 ? 17.401 3.964 -6.087 1.00 81.12 135 ALA A N 1
ATOM 1049 C CA . ALA A 1 135 ? 18.618 4.682 -6.414 1.00 81.12 135 ALA A CA 1
ATOM 1050 C C . ALA A 1 135 ? 18.586 5.135 -7.879 1.00 81.12 135 ALA A C 1
ATOM 1052 O O . ALA A 1 135 ? 18.335 4.342 -8.794 1.00 81.12 135 ALA A O 1
ATOM 1053 N N . ARG A 1 136 ? 18.880 6.419 -8.095 1.00 77.25 136 ARG A N 1
ATOM 1054 C CA . ARG A 1 136 ? 19.088 7.012 -9.417 1.00 77.25 136 ARG A CA 1
ATOM 1055 C C . ARG A 1 136 ? 20.586 7.216 -9.621 1.00 77.25 136 ARG A C 1
ATOM 1057 O O . ARG A 1 136 ? 21.233 7.942 -8.863 1.00 77.25 136 ARG A O 1
ATOM 1064 N N . ASN A 1 137 ? 21.137 6.550 -10.634 1.00 68.69 137 ASN A N 1
ATOM 1065 C CA . ASN A 1 137 ? 22.564 6.598 -10.933 1.00 68.69 137 ASN A CA 1
ATOM 1066 C C . ASN A 1 137 ? 22.951 7.949 -11.549 1.00 68.69 137 ASN A C 1
ATOM 1068 O O . ASN A 1 137 ? 22.434 8.328 -12.598 1.00 68.69 137 ASN A O 1
ATOM 1072 N N . ALA A 1 138 ? 23.936 8.625 -10.954 1.00 61.25 138 ALA A N 1
ATOM 1073 C CA . ALA A 1 138 ? 24.454 9.901 -11.459 1.00 61.25 138 ALA A CA 1
ATOM 1074 C C . ALA A 1 138 ? 25.092 9.798 -12.860 1.00 61.25 138 ALA A C 1
ATOM 1076 O O . ALA A 1 138 ? 25.082 10.762 -13.620 1.00 61.25 138 ALA A O 1
ATOM 1077 N N . GLY A 1 139 ? 25.660 8.632 -13.202 1.00 64.00 139 GLY A N 1
ATOM 1078 C CA . GLY A 1 139 ? 26.331 8.392 -14.487 1.00 64.00 139 GLY A CA 1
ATOM 1079 C C . GLY A 1 139 ? 25.418 7.928 -15.628 1.00 64.00 139 GLY A C 1
ATOM 1080 O O . GLY A 1 139 ? 25.803 8.045 -16.788 1.00 64.00 139 GLY A O 1
ATOM 1081 N N . ASP A 1 140 ? 24.227 7.404 -15.321 1.00 71.62 140 ASP A N 1
ATOM 1082 C CA . ASP A 1 140 ? 23.222 7.000 -16.314 1.00 71.62 140 ASP A CA 1
ATOM 1083 C C . ASP A 1 140 ? 21.816 7.122 -15.708 1.00 71.62 140 ASP A C 1
ATOM 1085 O O . ASP A 1 140 ? 21.287 6.185 -15.104 1.00 71.62 140 ASP A O 1
ATOM 1089 N N . SER A 1 141 ? 21.200 8.292 -15.889 1.00 72.00 141 SER A N 1
ATOM 1090 C CA . SER A 1 141 ? 19.863 8.609 -15.372 1.00 72.00 141 SER A CA 1
ATOM 1091 C C . SER A 1 141 ? 18.724 7.864 -16.080 1.00 72.00 141 SER A C 1
ATOM 1093 O O . SER A 1 141 ? 17.567 8.023 -15.688 1.00 72.00 141 SER A O 1
ATOM 1095 N N . SER A 1 142 ? 19.030 7.035 -17.090 1.00 76.94 142 SER A N 1
ATOM 1096 C CA . SER A 1 142 ? 18.069 6.113 -17.714 1.00 76.94 142 SER A CA 1
ATOM 1097 C C . SER A 1 142 ? 17.903 4.800 -16.945 1.00 76.94 142 SER A C 1
ATOM 1099 O O . SER A 1 142 ? 16.996 4.020 -17.252 1.00 76.94 142 SER A O 1
ATOM 1101 N N . VAL A 1 143 ? 18.776 4.548 -15.960 1.00 82.12 143 VAL A N 1
ATOM 1102 C CA . VAL A 1 143 ? 18.787 3.331 -15.146 1.00 82.12 143 VAL A CA 1
ATOM 1103 C C . VAL A 1 143 ? 18.237 3.618 -13.754 1.00 82.12 143 VAL A C 1
ATOM 1105 O O . VAL A 1 143 ? 18.750 4.467 -13.025 1.00 82.12 143 VAL A O 1
ATOM 1108 N N . LEU A 1 144 ? 17.228 2.842 -13.373 1.00 83.31 144 LEU A N 1
ATOM 1109 C CA . LEU A 1 144 ? 16.643 2.827 -12.038 1.00 83.31 144 LEU A CA 1
ATOM 1110 C C . LEU A 1 144 ? 16.999 1.524 -11.337 1.00 83.31 144 LEU A C 1
ATOM 1112 O O . LEU A 1 144 ? 16.749 0.442 -11.874 1.00 83.31 144 LEU A O 1
ATOM 1116 N N . GLU A 1 145 ? 17.536 1.618 -10.126 1.00 85.69 145 GLU A N 1
ATOM 1117 C CA . GLU A 1 145 ? 17.704 0.465 -9.248 1.00 85.69 145 GLU A CA 1
ATOM 1118 C C . GLU A 1 145 ? 16.781 0.603 -8.049 1.00 85.69 145 GLU A C 1
ATOM 1120 O O . GLU A 1 145 ? 16.979 1.482 -7.219 1.00 85.69 145 GLU A O 1
ATOM 1125 N N . THR A 1 146 ? 15.793 -0.279 -7.938 1.00 84.81 146 THR A N 1
ATOM 1126 C CA . THR A 1 146 ? 14.912 -0.328 -6.773 1.00 84.81 146 THR A CA 1
ATOM 1127 C C . THR A 1 146 ? 15.167 -1.592 -5.973 1.00 84.81 146 THR A C 1
ATOM 1129 O O . THR A 1 146 ? 15.162 -2.692 -6.517 1.00 84.81 146 THR A O 1
ATOM 1132 N N . GLU A 1 147 ? 15.346 -1.455 -4.670 1.00 86.44 147 GLU A N 1
ATOM 1133 C CA . GLU A 1 147 ? 15.447 -2.565 -3.733 1.00 86.44 147 GLU A CA 1
ATOM 1134 C C . GLU A 1 147 ? 14.271 -2.526 -2.762 1.00 86.44 147 GLU A C 1
ATOM 1136 O O . GLU A 1 147 ? 14.049 -1.528 -2.075 1.00 86.44 147 GLU A O 1
ATOM 1141 N N . ARG A 1 148 ? 13.496 -3.612 -2.729 1.00 88.31 148 ARG A N 1
ATOM 1142 C CA . ARG A 1 148 ? 12.360 -3.791 -1.831 1.00 88.31 148 ARG A CA 1
ATOM 1143 C C . ARG A 1 148 ? 12.718 -4.795 -0.750 1.00 88.31 148 ARG A C 1
ATOM 1145 O O . ARG A 1 148 ? 12.999 -5.952 -1.044 1.00 88.31 148 ARG A O 1
ATOM 1152 N N . LEU A 1 149 ? 12.661 -4.349 0.494 1.00 89.69 149 LEU A N 1
ATOM 1153 C CA . LEU A 1 149 ? 13.064 -5.100 1.675 1.00 89.69 149 LEU A CA 1
ATOM 1154 C C . LEU A 1 149 ? 11.861 -5.306 2.585 1.00 89.69 149 LEU A C 1
ATOM 1156 O O . LEU A 1 149 ? 11.016 -4.415 2.728 1.00 89.69 149 LEU A O 1
ATOM 1160 N N . ARG A 1 150 ? 11.816 -6.468 3.231 1.00 91.06 150 ARG A N 1
ATOM 1161 C CA . ARG A 1 150 ? 10.951 -6.709 4.386 1.00 91.06 150 ARG A CA 1
ATOM 1162 C C . ARG A 1 150 ? 11.831 -6.829 5.618 1.00 91.06 150 ARG A C 1
ATOM 1164 O O . ARG A 1 150 ? 12.730 -7.663 5.649 1.00 91.06 150 ARG A O 1
ATOM 1171 N N . LEU A 1 151 ? 11.588 -5.955 6.583 1.00 91.88 151 LEU A N 1
ATOM 1172 C CA . LEU A 1 151 ? 12.330 -5.858 7.832 1.00 91.88 151 LEU A CA 1
ATOM 1173 C C . LEU A 1 151 ? 11.408 -6.223 8.993 1.00 91.88 151 LEU A C 1
ATOM 1175 O O . LEU A 1 151 ? 10.203 -5.976 8.920 1.00 91.88 151 LEU A O 1
ATOM 1179 N N . ASP A 1 152 ? 11.979 -6.762 10.064 1.00 91.94 152 ASP A N 1
ATOM 1180 C CA . ASP A 1 152 ? 11.233 -7.089 11.280 1.00 91.94 152 ASP A CA 1
ATOM 1181 C C . ASP A 1 152 ? 10.756 -5.820 12.006 1.00 91.94 152 ASP A C 1
ATOM 1183 O O . ASP A 1 152 ? 11.356 -4.748 11.883 1.00 91.94 152 ASP A O 1
ATOM 1187 N N . GLY A 1 153 ? 9.687 -5.938 12.802 1.00 88.56 153 GLY A N 1
ATOM 1188 C CA . GLY A 1 153 ? 9.065 -4.798 13.494 1.00 88.56 153 GLY A CA 1
ATOM 1189 C C . GLY A 1 153 ? 9.965 -4.106 14.526 1.00 88.56 153 GLY A C 1
ATOM 1190 O O . GLY A 1 153 ? 9.756 -2.937 14.847 1.00 88.56 153 GLY A O 1
ATOM 1191 N N . SER A 1 154 ? 11.006 -4.792 15.006 1.00 89.38 154 SER A N 1
ATOM 1192 C CA . SER A 1 154 ? 12.004 -4.247 15.937 1.00 89.38 154 SER A CA 1
ATOM 1193 C C . SER A 1 154 ? 13.099 -3.416 15.254 1.00 89.38 154 SER A C 1
ATOM 1195 O O . SER A 1 154 ? 13.852 -2.707 15.926 1.00 89.38 154 SER A O 1
ATOM 1197 N N . VAL A 1 155 ? 13.205 -3.484 13.923 1.00 91.31 155 VAL A N 1
ATOM 1198 C CA . VAL A 1 155 ? 14.253 -2.805 13.157 1.00 91.31 155 VAL A CA 1
ATOM 1199 C C . VAL A 1 155 ? 13.835 -1.369 12.851 1.00 91.31 155 VAL A C 1
ATOM 1201 O O . VAL A 1 155 ? 12.787 -1.114 12.264 1.00 91.31 155 VAL A O 1
ATOM 1204 N N . THR A 1 156 ? 14.698 -0.421 13.216 1.00 90.56 156 THR A N 1
ATOM 1205 C CA . THR A 1 156 ? 14.512 1.030 13.000 1.00 90.56 156 THR A CA 1
ATOM 1206 C C . THR A 1 156 ? 15.684 1.678 12.257 1.00 90.56 156 THR A C 1
ATOM 1208 O O . THR A 1 156 ? 15.790 2.903 12.170 1.00 90.56 156 THR A O 1
ATOM 1211 N N . GLU A 1 157 ? 16.595 0.857 11.730 1.00 91.06 157 GLU A N 1
ATOM 1212 C CA . GLU A 1 157 ? 17.777 1.295 10.995 1.00 91.06 157 GLU A CA 1
ATOM 1213 C C . GLU A 1 157 ? 18.108 0.307 9.871 1.00 91.06 157 GLU A C 1
ATOM 1215 O O . GLU A 1 157 ? 18.100 -0.909 10.068 1.00 91.06 157 GLU A O 1
ATOM 1220 N N . HIS A 1 158 ? 18.448 0.827 8.692 1.00 89.06 158 HIS A N 1
ATOM 1221 C CA . HIS A 1 158 ? 18.920 0.031 7.562 1.00 89.06 158 HIS A CA 1
ATOM 1222 C C . HIS A 1 158 ? 20.048 0.755 6.824 1.00 89.06 158 HIS A C 1
ATOM 1224 O O . HIS A 1 158 ? 19.929 1.932 6.489 1.00 89.06 158 HIS A O 1
ATOM 1230 N N . ARG A 1 159 ? 21.161 0.065 6.552 1.00 85.44 159 ARG A N 1
ATOM 1231 C CA . ARG A 1 159 ? 22.281 0.660 5.804 1.00 85.44 159 ARG A CA 1
ATOM 1232 C C . ARG A 1 159 ? 21.933 0.761 4.328 1.00 85.44 159 ARG A C 1
ATOM 1234 O O . ARG A 1 159 ? 21.479 -0.219 3.751 1.00 85.44 159 ARG A O 1
ATOM 1241 N N . LEU A 1 160 ? 22.204 1.910 3.712 1.00 77.31 160 LEU A N 1
ATOM 1242 C CA . LEU A 1 160 ? 21.996 2.047 2.275 1.00 77.31 160 LEU A CA 1
ATOM 1243 C C . LEU A 1 160 ? 22.965 1.132 1.503 1.00 77.31 160 LEU A C 1
ATOM 1245 O O . LEU A 1 160 ? 24.162 1.103 1.814 1.00 77.31 160 LEU A O 1
ATOM 1249 N N . PRO A 1 161 ? 22.486 0.407 0.479 1.00 65.44 161 PRO A N 1
ATOM 1250 C CA . PRO A 1 161 ? 23.350 -0.368 -0.397 1.00 65.44 161 PRO A CA 1
ATOM 1251 C C . PRO A 1 161 ? 24.252 0.589 -1.189 1.00 65.44 161 PRO A C 1
ATOM 1253 O O . PRO A 1 161 ? 23.774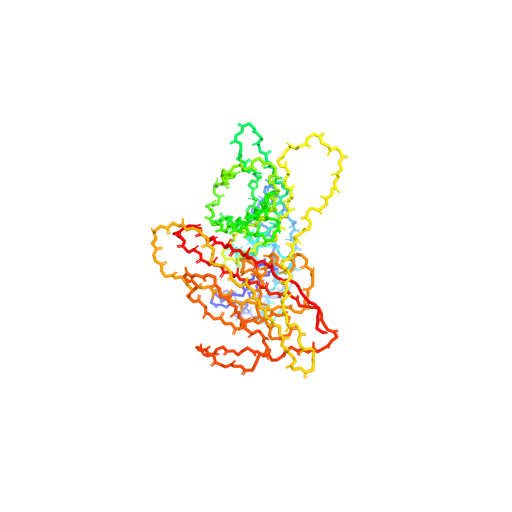 1.335 -2.033 1.00 65.44 161 PRO A O 1
ATOM 1256 N N . GLY A 1 162 ? 25.557 0.573 -0.888 1.00 60.19 162 GLY A N 1
ATOM 1257 C CA . GLY A 1 162 ? 26.622 1.244 -1.644 1.00 60.19 162 GLY A CA 1
ATOM 1258 C C . GLY A 1 162 ? 26.348 2.711 -1.990 1.00 60.19 162 GLY A C 1
ATOM 1259 O O . GLY A 1 162 ? 25.878 3.004 -3.086 1.00 60.19 162 GLY A O 1
ATOM 1260 N N . HIS A 1 163 ? 26.711 3.637 -1.095 1.00 54.81 163 HIS A N 1
ATOM 1261 C CA . HIS A 1 163 ? 26.616 5.079 -1.340 1.00 54.81 163 HIS A CA 1
ATOM 1262 C C . HIS A 1 163 ? 27.499 5.492 -2.531 1.00 54.81 163 HIS A C 1
ATOM 1264 O O . HIS A 1 163 ? 28.679 5.798 -2.373 1.00 54.81 163 HIS A O 1
ATOM 1270 N N . SER A 1 164 ? 26.940 5.459 -3.740 1.00 53.88 164 SER A N 1
ATOM 1271 C CA . SER A 1 164 ? 27.628 5.916 -4.945 1.00 53.88 164 SER A CA 1
ATOM 1272 C C . SER A 1 164 ? 27.595 7.448 -4.947 1.00 53.88 164 SER A C 1
ATOM 1274 O O . SER A 1 164 ? 26.492 8.011 -4.982 1.00 53.88 164 SER A O 1
ATOM 1276 N N . PRO A 1 165 ? 28.750 8.141 -4.885 1.00 52.62 165 PRO A N 1
ATOM 1277 C CA . PRO A 1 165 ? 28.793 9.601 -4.842 1.00 52.62 165 PRO A CA 1
ATOM 1278 C C . PRO A 1 165 ? 27.971 10.222 -5.982 1.00 52.62 165 PRO A C 1
ATOM 1280 O O . PRO A 1 165 ? 28.067 9.780 -7.125 1.00 52.62 165 PRO A O 1
ATOM 1283 N N . GLY A 1 166 ? 27.142 11.223 -5.668 1.00 55.62 166 GLY A N 1
ATOM 1284 C CA . GLY A 1 166 ? 26.271 11.917 -6.629 1.00 55.62 166 GLY A CA 1
ATOM 1285 C C . GLY A 1 166 ? 24.920 11.250 -6.924 1.00 55.62 166 GLY A C 1
ATOM 1286 O O . GLY A 1 166 ? 24.126 11.819 -7.668 1.00 55.62 166 GLY A O 1
ATOM 1287 N N . SER A 1 167 ? 24.626 10.077 -6.353 1.00 68.50 167 SER A N 1
ATOM 1288 C CA . SER A 1 167 ? 23.326 9.413 -6.552 1.00 68.50 167 SER A CA 1
ATOM 1289 C C . SER A 1 167 ? 22.232 10.042 -5.685 1.00 68.50 167 SER A C 1
ATOM 1291 O O . SER A 1 167 ? 22.486 10.442 -4.540 1.00 68.50 167 SER A O 1
ATOM 1293 N N . SER A 1 168 ? 21.013 10.108 -6.222 1.00 77.31 168 SER A N 1
ATOM 1294 C CA . SER A 1 168 ? 19.806 10.462 -5.467 1.00 77.31 168 SER A CA 1
ATOM 1295 C C . SER A 1 168 ? 19.016 9.201 -5.118 1.00 77.31 168 SER A C 1
ATOM 1297 O O . SER A 1 168 ? 18.965 8.247 -5.899 1.00 77.31 168 SER A O 1
ATOM 1299 N N . TYR A 1 169 ? 18.430 9.181 -3.923 1.00 79.06 169 TYR A N 1
ATOM 1300 C CA . TYR A 1 169 ? 17.674 8.046 -3.400 1.00 79.06 169 TYR A CA 1
ATOM 1301 C C . TYR A 1 169 ? 16.257 8.485 -3.060 1.00 79.06 169 TYR A C 1
ATOM 1303 O O . TYR A 1 169 ? 16.071 9.350 -2.209 1.00 79.06 169 TYR A O 1
ATOM 1311 N N . ALA A 1 170 ? 15.261 7.857 -3.673 1.00 85.44 170 ALA A N 1
ATOM 1312 C CA . ALA A 1 170 ? 13.873 7.950 -3.243 1.00 85.44 170 ALA A CA 1
ATOM 1313 C C . ALA A 1 170 ? 13.554 6.737 -2.365 1.00 85.44 170 ALA A C 1
ATOM 1315 O O . ALA A 1 170 ? 13.634 5.593 -2.811 1.00 85.44 170 ALA A O 1
ATOM 1316 N N . VAL A 1 171 ? 13.222 6.979 -1.102 1.00 88.44 171 VAL A N 1
ATOM 1317 C CA . VAL A 1 171 ? 12.964 5.941 -0.104 1.00 88.44 171 VAL A CA 1
ATOM 1318 C C . VAL A 1 171 ? 11.506 6.001 0.306 1.00 88.44 171 VAL A C 1
ATOM 1320 O O . VAL A 1 171 ? 11.017 7.046 0.731 1.00 88.44 171 VAL A O 1
ATOM 1323 N N . MET A 1 172 ? 10.829 4.864 0.213 1.00 89.81 172 MET A N 1
ATOM 1324 C CA . MET A 1 172 ? 9.467 4.667 0.686 1.00 89.81 172 MET A CA 1
ATOM 1325 C C . MET A 1 172 ? 9.463 3.654 1.831 1.00 89.81 172 MET A C 1
ATOM 1327 O O . MET A 1 172 ? 10.042 2.577 1.698 1.00 89.81 172 MET A O 1
ATOM 1331 N N . ILE A 1 173 ? 8.793 3.981 2.933 1.00 93.06 173 ILE A N 1
ATOM 1332 C CA . ILE A 1 173 ? 8.634 3.108 4.101 1.00 93.06 173 ILE A CA 1
ATOM 1333 C C . ILE A 1 173 ? 7.165 3.019 4.518 1.00 93.06 173 ILE A C 1
ATOM 1335 O O . ILE A 1 173 ? 6.469 4.031 4.555 1.00 93.06 173 ILE A O 1
ATOM 1339 N N . GLN A 1 174 ? 6.701 1.818 4.857 1.00 93.75 174 GLN A N 1
ATOM 1340 C CA . GLN A 1 174 ? 5.365 1.575 5.411 1.00 93.75 174 GLN A CA 1
ATOM 1341 C C . GLN A 1 174 ? 5.405 0.474 6.477 1.00 93.75 174 GLN A C 1
ATOM 1343 O O . GLN A 1 174 ? 6.208 -0.459 6.372 1.00 93.75 174 GLN A O 1
ATOM 1348 N N . GLY A 1 175 ? 4.544 0.588 7.490 1.00 94.25 175 GLY A N 1
ATOM 1349 C CA . GLY A 1 175 ? 4.359 -0.437 8.519 1.00 94.25 175 GLY A CA 1
ATOM 1350 C C . GLY A 1 175 ? 3.482 -1.595 8.045 1.00 94.25 175 GLY A C 1
ATOM 1351 O O . GLY A 1 175 ? 2.689 -1.442 7.113 1.00 94.25 175 GLY A O 1
ATOM 1352 N N . LEU A 1 176 ? 3.620 -2.746 8.696 1.00 94.56 176 LEU A N 1
ATOM 1353 C CA . LEU A 1 176 ? 2.847 -3.959 8.439 1.00 94.56 176 LEU A CA 1
ATOM 1354 C C . LEU A 1 176 ? 2.208 -4.459 9.746 1.00 94.56 176 LEU A C 1
ATOM 1356 O O . LEU A 1 176 ? 2.908 -4.575 10.751 1.00 94.56 176 LEU A O 1
ATOM 1360 N N . THR A 1 177 ? 0.919 -4.796 9.697 1.00 94.81 177 THR A N 1
ATOM 1361 C CA . THR A 1 177 ? 0.179 -5.577 10.717 1.00 94.81 177 THR A CA 1
ATOM 1362 C C . THR A 1 177 ? -0.388 -6.850 10.092 1.00 94.81 177 THR A C 1
ATOM 1364 O O . THR A 1 177 ? -0.230 -7.076 8.885 1.00 94.81 177 THR A O 1
ATOM 1367 N N . ALA A 1 178 ? -1.097 -7.677 10.870 1.00 92.94 178 ALA A N 1
ATOM 1368 C CA . ALA A 1 178 ? -1.812 -8.830 10.322 1.00 92.94 178 ALA A CA 1
ATOM 1369 C C . ALA A 1 178 ? -2.908 -8.417 9.318 1.00 92.94 178 ALA A C 1
ATOM 1371 O O . ALA A 1 178 ? -3.208 -9.166 8.386 1.00 92.94 178 ALA A O 1
ATOM 1372 N N . ALA A 1 179 ? -3.462 -7.207 9.459 1.00 92.94 179 ALA A N 1
ATOM 1373 C CA . ALA A 1 179 ? -4.445 -6.641 8.535 1.00 92.94 179 ALA A CA 1
ATOM 1374 C C . ALA A 1 179 ? -3.839 -6.161 7.200 1.00 92.94 179 ALA A C 1
ATOM 1376 O O . ALA A 1 179 ? -4.562 -6.020 6.210 1.00 92.94 179 ALA A O 1
ATOM 1377 N N . GLY A 1 180 ? -2.523 -5.923 7.142 1.00 92.12 180 GLY A N 1
ATOM 1378 C CA . GLY A 1 180 ? -1.805 -5.583 5.915 1.00 92.12 180 GLY A CA 1
ATOM 1379 C C . GLY A 1 180 ? -0.883 -4.370 6.038 1.00 92.12 180 GLY A C 1
ATOM 1380 O O . GLY A 1 180 ? -0.428 -4.001 7.119 1.00 92.12 180 GLY A O 1
ATOM 1381 N N . ALA A 1 181 ? -0.567 -3.768 4.889 1.00 92.56 181 ALA A N 1
ATOM 1382 C CA . ALA A 1 181 ? 0.346 -2.632 4.803 1.00 92.56 181 ALA A CA 1
ATOM 1383 C C . ALA A 1 181 ? -0.359 -1.296 5.050 1.00 92.56 181 ALA A C 1
ATOM 1385 O O . ALA A 1 181 ? -1.391 -1.009 4.442 1.00 92.56 181 ALA A O 1
ATOM 1386 N N . GLY A 1 182 ? 0.246 -0.487 5.917 1.00 91.94 182 GLY A N 1
ATOM 1387 C CA . GLY A 1 182 ? -0.183 0.866 6.252 1.00 91.94 182 GLY A CA 1
ATOM 1388 C C . GLY A 1 182 ? 0.132 1.898 5.177 1.00 91.94 182 GLY A C 1
ATOM 1389 O O . GLY A 1 182 ? 0.656 1.596 4.102 1.00 91.94 182 GLY A O 1
ATOM 1390 N N . ALA A 1 183 ? -0.169 3.154 5.491 1.00 90.81 183 ALA A N 1
ATOM 1391 C CA . ALA A 1 183 ? 0.186 4.273 4.629 1.00 90.81 183 ALA A CA 1
ATOM 1392 C C . ALA A 1 183 ? 1.714 4.455 4.542 1.00 90.81 183 ALA A C 1
ATOM 1394 O O . ALA A 1 183 ? 2.438 4.323 5.530 1.00 90.81 183 ALA A O 1
ATOM 1395 N N . ALA A 1 184 ? 2.212 4.795 3.352 1.00 90.75 184 ALA A N 1
ATOM 1396 C CA . ALA A 1 184 ? 3.643 4.932 3.106 1.00 90.75 184 ALA A CA 1
ATOM 1397 C C . ALA A 1 184 ? 4.149 6.373 3.291 1.00 90.75 184 ALA A C 1
ATOM 1399 O O . ALA A 1 184 ? 3.531 7.336 2.829 1.00 90.75 184 ALA A O 1
ATOM 1400 N N . LEU A 1 185 ? 5.321 6.524 3.911 1.00 92.12 185 LEU A N 1
ATOM 1401 C CA . LEU A 1 185 ? 6.104 7.758 3.916 1.00 92.12 185 LEU A CA 1
ATOM 1402 C C . LEU A 1 185 ? 7.161 7.683 2.813 1.00 92.12 185 LEU A C 1
ATOM 1404 O O . LEU A 1 185 ? 7.937 6.733 2.769 1.00 92.12 185 LEU A O 1
ATOM 1408 N N . THR A 1 186 ? 7.215 8.701 1.953 1.00 89.88 186 THR A N 1
ATOM 1409 C CA . THR A 1 186 ? 8.238 8.822 0.902 1.00 89.88 186 THR A CA 1
ATOM 1410 C C . THR A 1 186 ? 9.144 10.020 1.178 1.00 89.88 186 THR A C 1
ATOM 1412 O O . THR A 1 186 ? 8.656 11.112 1.479 1.00 89.88 186 THR A O 1
ATOM 1415 N N . ARG A 1 187 ? 10.462 9.826 1.079 1.00 87.44 187 ARG A N 1
ATOM 1416 C CA . ARG A 1 187 ? 11.485 10.874 1.210 1.00 87.44 187 ARG A CA 1
ATOM 1417 C C . ARG A 1 187 ? 12.554 10.723 0.139 1.00 87.44 187 ARG A C 1
ATOM 1419 O O . ARG A 1 187 ? 12.954 9.611 -0.186 1.00 87.44 187 ARG A O 1
ATOM 1426 N N . GLU A 1 188 ? 13.043 11.853 -0.352 1.00 86.25 188 GLU A N 1
ATOM 1427 C CA . GLU A 1 188 ? 14.176 11.906 -1.271 1.00 86.25 188 GLU A CA 1
ATOM 1428 C C . GLU A 1 188 ? 15.429 12.389 -0.539 1.00 86.25 188 GLU A C 1
ATOM 1430 O O . GLU A 1 188 ? 15.393 13.374 0.203 1.00 86.25 188 GLU A O 1
ATOM 1435 N N . PHE A 1 189 ? 16.543 11.698 -0.761 1.00 80.81 189 PHE A N 1
ATOM 1436 C CA . PHE A 1 189 ? 17.854 12.021 -0.217 1.00 80.81 189 PHE A CA 1
ATOM 1437 C C . PHE A 1 189 ? 18.845 12.247 -1.355 1.00 80.81 189 PHE A C 1
ATOM 1439 O O . PHE A 1 189 ? 18.877 11.492 -2.328 1.00 80.81 189 PHE A O 1
ATOM 1446 N N . HIS A 1 190 ? 19.686 13.268 -1.210 1.00 75.56 190 HIS A N 1
ATOM 1447 C CA . HIS A 1 190 ? 20.710 13.620 -2.187 1.00 75.56 190 HIS A CA 1
ATOM 1448 C C . HIS A 1 190 ? 22.091 13.444 -1.563 1.00 75.56 190 HIS A C 1
ATOM 1450 O O . HIS A 1 190 ? 22.358 13.937 -0.466 1.00 75.56 190 HIS A O 1
ATOM 1456 N N . SER A 1 191 ? 22.977 12.743 -2.267 1.00 64.94 191 SER A N 1
ATOM 1457 C CA . SER A 1 191 ? 24.374 12.598 -1.860 1.00 64.94 191 SER A CA 1
ATOM 1458 C C . SER A 1 191 ? 25.117 13.892 -2.196 1.00 64.94 191 SER A C 1
ATOM 1460 O O . SER A 1 191 ? 25.481 14.109 -3.345 1.00 64.94 191 SER A O 1
ATOM 1462 N N . ASN A 1 192 ? 25.252 14.764 -1.197 1.00 56.03 192 ASN A N 1
ATOM 1463 C CA . ASN A 1 192 ? 25.947 16.056 -1.170 1.00 56.03 192 ASN A CA 1
ATOM 1464 C C . ASN A 1 192 ? 26.852 16.369 -2.393 1.00 56.03 192 ASN A C 1
ATOM 1466 O O . ASN A 1 192 ? 27.999 15.927 -2.465 1.00 56.03 192 ASN A O 1
ATOM 1470 N N . SER A 1 193 ? 26.369 17.200 -3.321 1.00 40.38 193 SER A N 1
ATOM 1471 C CA . SER A 1 193 ? 27.220 18.035 -4.176 1.00 40.38 193 SER A CA 1
ATOM 1472 C C . SER A 1 193 ? 26.912 19.490 -3.849 1.00 40.38 193 SER A C 1
ATOM 1474 O O . SER A 1 193 ? 25.754 19.895 -3.862 1.00 40.38 193 SER A O 1
ATOM 1476 N N . SER A 1 194 ? 27.948 20.260 -3.537 1.00 41.84 194 SER A N 1
ATOM 1477 C CA . SER A 1 194 ? 27.929 21.652 -3.082 1.00 41.84 194 SER A CA 1
ATOM 1478 C C . SER A 1 194 ? 27.445 22.673 -4.129 1.00 41.84 194 SER A C 1
ATOM 1480 O O . SER A 1 194 ? 28.117 23.677 -4.364 1.00 41.84 194 SER A O 1
ATOM 1482 N N . SER A 1 195 ? 26.303 22.454 -4.777 1.00 35.56 195 SER A N 1
ATOM 1483 C CA . SER A 1 195 ? 25.653 23.483 -5.587 1.00 35.56 195 SER A CA 1
ATOM 1484 C C . SER A 1 195 ? 24.178 23.572 -5.239 1.00 35.56 195 SER A C 1
ATOM 1486 O O . SER A 1 195 ? 23.398 22.654 -5.486 1.00 35.56 195 SER A O 1
ATOM 1488 N N . ASP A 1 196 ? 23.836 24.716 -4.671 1.00 35.94 196 ASP A N 1
ATOM 1489 C CA . ASP A 1 196 ? 22.503 25.190 -4.353 1.00 35.94 196 ASP A CA 1
ATOM 1490 C C . ASP A 1 196 ? 21.671 25.285 -5.647 1.00 35.94 196 ASP A C 1
ATOM 1492 O O . ASP A 1 196 ? 21.711 26.275 -6.371 1.00 35.94 196 ASP A O 1
ATOM 1496 N N . THR A 1 197 ? 21.002 24.197 -6.022 1.00 34.56 197 THR A N 1
ATOM 1497 C CA . THR A 1 197 ? 19.830 24.186 -6.912 1.00 34.56 197 THR A CA 1
ATOM 1498 C C . THR A 1 197 ? 19.076 22.870 -6.694 1.00 34.56 197 THR A C 1
ATOM 1500 O O . THR A 1 197 ? 19.620 21.800 -6.973 1.00 34.56 197 THR A O 1
ATOM 1503 N N . PRO A 1 198 ? 17.820 22.895 -6.212 1.00 37.12 198 PRO A N 1
ATOM 1504 C CA . PRO A 1 198 ? 16.982 21.708 -6.150 1.00 37.12 198 PRO A CA 1
ATOM 1505 C C . PRO A 1 198 ? 16.472 21.426 -7.562 1.00 37.12 198 PRO A C 1
ATOM 1507 O O . PRO A 1 198 ? 15.355 21.794 -7.919 1.00 37.12 198 PRO A O 1
ATOM 1510 N N . GLN A 1 199 ? 17.312 20.837 -8.409 1.00 42.66 199 GLN A N 1
ATOM 1511 C CA . GLN A 1 199 ? 16.849 20.365 -9.703 1.00 42.66 199 GLN A CA 1
ATOM 1512 C C . GLN A 1 199 ? 16.373 18.921 -9.524 1.00 42.66 199 GLN A C 1
ATOM 1514 O O . GLN A 1 199 ? 17.199 18.054 -9.228 1.00 42.66 199 GLN A O 1
ATOM 1519 N N . PRO A 1 200 ? 15.065 18.633 -9.662 1.00 45.81 200 PRO A N 1
ATOM 1520 C CA . PRO A 1 200 ? 14.592 17.260 -9.641 1.00 45.81 200 PRO A CA 1
ATOM 1521 C C . PRO A 1 200 ? 15.281 16.542 -10.798 1.00 45.81 200 PRO A C 1
ATOM 1523 O O . PRO A 1 200 ? 15.053 16.874 -11.962 1.00 45.81 200 PRO A O 1
ATOM 1526 N N . GLN A 1 201 ? 16.164 15.591 -10.494 1.00 54.84 201 GLN A N 1
ATOM 1527 C CA . GLN A 1 201 ? 16.770 14.748 -11.518 1.00 54.84 201 GLN A CA 1
ATOM 1528 C C . GLN A 1 201 ? 15.702 13.772 -12.001 1.00 54.84 201 GLN A C 1
ATOM 1530 O O . GLN A 1 201 ? 15.630 12.625 -11.563 1.00 54.84 201 GLN A O 1
ATOM 1535 N N . THR A 1 202 ? 14.799 14.264 -12.845 1.00 60.28 202 THR A N 1
ATOM 1536 C CA . THR A 1 202 ? 13.826 13.439 -13.547 1.00 60.28 202 THR A CA 1
ATOM 1537 C C . THR A 1 202 ? 14.575 12.389 -14.351 1.00 60.28 202 THR A C 1
ATOM 1539 O O . THR A 1 202 ? 15.608 12.679 -14.958 1.00 60.28 202 THR A O 1
ATOM 1542 N N . ILE A 1 203 ? 14.047 11.170 -14.345 1.00 68.75 203 ILE A N 1
ATOM 1543 C CA . ILE A 1 203 ? 14.568 10.056 -15.133 1.00 68.75 203 ILE A CA 1
ATOM 1544 C C . ILE A 1 203 ? 14.717 10.507 -16.593 1.00 68.75 203 ILE A C 1
ATOM 1546 O O . ILE A 1 203 ? 13.763 11.020 -17.178 1.00 68.75 203 ILE A O 1
ATOM 1550 N N . SER A 1 204 ? 15.902 10.318 -17.175 1.00 80.50 204 SER A N 1
ATOM 1551 C CA . SER A 1 204 ? 16.158 10.645 -18.580 1.00 80.50 204 SER A CA 1
ATOM 1552 C C . SER A 1 204 ? 16.139 9.363 -19.393 1.00 80.50 204 SER A C 1
ATOM 1554 O O . SER A 1 204 ? 17.076 8.569 -19.335 1.00 80.50 204 SER A O 1
ATOM 1556 N N . CYS A 1 205 ? 15.051 9.122 -20.115 1.00 84.69 205 CYS A N 1
ATOM 1557 C CA . CYS A 1 205 ? 14.878 7.881 -20.855 1.00 84.69 205 CYS A CA 1
ATOM 1558 C C . CYS A 1 205 ? 15.569 7.892 -22.214 1.00 84.69 205 CYS A C 1
ATOM 1560 O O . CYS A 1 205 ? 15.771 8.925 -22.850 1.00 84.69 205 CYS A O 1
ATOM 1562 N N . ARG A 1 206 ? 15.948 6.696 -22.668 1.00 90.12 206 ARG A N 1
ATOM 1563 C CA . ARG A 1 206 ? 16.588 6.499 -23.970 1.00 90.12 206 ARG A CA 1
ATOM 1564 C C . ARG A 1 206 ? 15.559 6.655 -25.091 1.00 90.12 206 ARG A C 1
ATOM 1566 O O . ARG A 1 206 ? 14.412 6.249 -24.945 1.00 90.12 206 ARG A O 1
ATOM 1573 N N . GLY A 1 207 ? 15.970 7.192 -26.234 1.00 88.62 207 GLY A N 1
ATOM 1574 C CA . GLY A 1 207 ? 15.094 7.268 -27.406 1.00 88.62 207 GLY A CA 1
ATOM 1575 C C . GLY A 1 207 ? 14.873 5.903 -28.066 1.00 88.62 207 GLY A C 1
ATOM 1576 O O . GLY A 1 207 ? 15.792 5.077 -28.122 1.00 88.62 207 GLY A O 1
ATOM 1577 N N . ALA A 1 208 ? 13.668 5.687 -28.598 1.00 90.50 208 ALA A N 1
ATOM 1578 C CA . ALA A 1 208 ? 13.408 4.640 -29.587 1.00 90.50 208 ALA A CA 1
ATOM 1579 C C . ALA A 1 208 ? 13.911 5.060 -30.984 1.00 90.50 208 ALA A C 1
ATOM 1581 O O . ALA A 1 208 ? 14.209 6.231 -31.229 1.00 90.50 208 ALA A O 1
ATOM 1582 N N . ARG A 1 209 ? 14.022 4.095 -31.898 1.00 91.81 209 ARG A N 1
ATOM 1583 C CA . ARG A 1 209 ? 14.423 4.271 -33.302 1.00 91.81 209 ARG A CA 1
ATOM 1584 C C . ARG A 1 209 ? 13.303 3.813 -34.230 1.00 91.81 209 ARG A C 1
ATOM 1586 O O . ARG A 1 209 ? 12.391 3.124 -33.783 1.00 91.81 209 ARG A O 1
ATOM 1593 N N . ASP A 1 210 ? 13.388 4.207 -35.500 1.00 91.19 210 ASP A N 1
ATOM 1594 C CA . ASP A 1 210 ? 12.518 3.730 -36.585 1.00 91.19 210 ASP A CA 1
ATOM 1595 C C . ASP A 1 210 ? 11.024 3.726 -36.211 1.00 91.19 210 ASP A C 1
ATOM 1597 O O . ASP A 1 210 ? 10.314 2.736 -36.375 1.00 91.19 210 ASP A O 1
ATOM 1601 N N . ILE A 1 211 ? 10.563 4.844 -35.641 1.00 91.38 211 ILE A N 1
ATOM 1602 C CA . ILE A 1 211 ? 9.175 5.023 -35.210 1.00 91.38 211 ILE A CA 1
ATOM 1603 C C . ILE A 1 211 ? 8.299 5.137 -36.459 1.00 91.38 211 ILE A C 1
ATOM 1605 O O . ILE A 1 211 ? 8.492 6.041 -37.275 1.00 91.38 211 ILE A O 1
ATOM 1609 N N . ALA A 1 212 ? 7.329 4.235 -36.598 1.00 91.50 212 ALA A N 1
ATOM 1610 C CA . ALA A 1 212 ? 6.395 4.197 -37.715 1.00 91.50 212 ALA A CA 1
ATOM 1611 C C . ALA A 1 212 ? 4.952 4.392 -37.208 1.00 91.50 212 ALA A C 1
ATOM 1613 O O . ALA A 1 212 ? 4.249 3.411 -36.942 1.00 91.50 212 ALA A O 1
ATOM 1614 N N . PRO A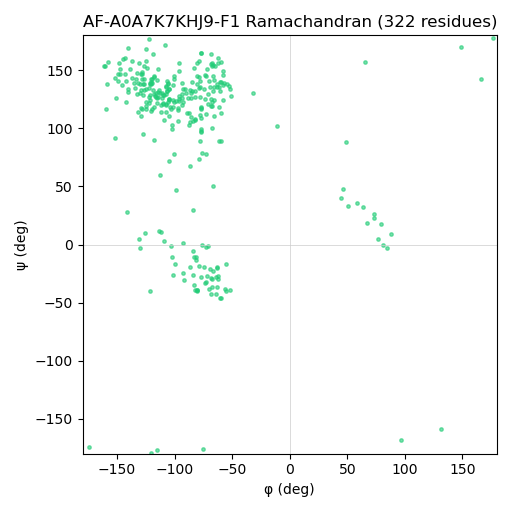 1 213 ? 4.466 5.650 -37.121 1.00 88.31 213 PRO A N 1
ATOM 1615 C CA . PRO A 1 213 ? 3.118 5.959 -36.636 1.00 88.31 213 PRO A CA 1
ATOM 1616 C C . PRO A 1 213 ? 2.013 5.244 -37.414 1.00 88.31 213 PRO A C 1
ATOM 1618 O O . PRO A 1 213 ? 1.047 4.758 -36.838 1.00 88.31 213 PRO A O 1
ATOM 1621 N N . SER A 1 214 ? 2.176 5.123 -38.735 1.00 87.50 214 SER A N 1
ATOM 1622 C CA . SER A 1 214 ? 1.215 4.445 -39.613 1.00 87.50 214 SER A CA 1
ATOM 1623 C C . SER A 1 214 ? 1.112 2.939 -39.367 1.00 87.50 214 SER A C 1
ATOM 1625 O O . SER A 1 214 ? 0.096 2.341 -39.708 1.00 87.50 214 SER A O 1
ATOM 1627 N N . GLN A 1 215 ? 2.151 2.330 -38.792 1.00 87.81 215 GLN A N 1
ATOM 1628 C CA . GLN A 1 215 ? 2.198 0.905 -38.473 1.00 87.81 215 GLN A CA 1
ATOM 1629 C C . GLN A 1 215 ? 1.961 0.625 -36.987 1.00 87.81 215 GLN A C 1
ATOM 1631 O O . GLN A 1 215 ? 1.757 -0.528 -36.623 1.00 87.81 215 GLN A O 1
ATOM 1636 N N . GLY A 1 216 ? 1.964 1.651 -36.131 1.00 91.50 216 GLY A N 1
ATOM 1637 C CA . GLY A 1 216 ? 1.824 1.453 -34.692 1.00 91.50 216 GLY A CA 1
ATOM 1638 C C . GLY A 1 216 ? 3.078 0.865 -34.041 1.00 91.50 216 GLY A C 1
ATOM 1639 O O . GLY A 1 216 ? 2.945 0.170 -33.035 1.00 91.50 216 GLY A O 1
ATOM 1640 N N . THR A 1 217 ? 4.271 1.079 -34.615 1.00 94.06 217 THR A N 1
ATOM 1641 C CA . THR A 1 217 ? 5.505 0.395 -34.193 1.00 94.06 217 THR A CA 1
ATOM 1642 C C . THR A 1 217 ? 6.662 1.341 -33.873 1.00 94.06 217 THR A C 1
ATOM 1644 O O . THR A 1 217 ? 6.757 2.452 -34.396 1.00 94.06 217 THR A O 1
ATOM 1647 N N . ALA A 1 218 ? 7.562 0.883 -33.001 1.00 94.88 218 ALA A N 1
ATOM 1648 C CA . ALA A 1 218 ? 8.822 1.552 -32.682 1.00 94.88 218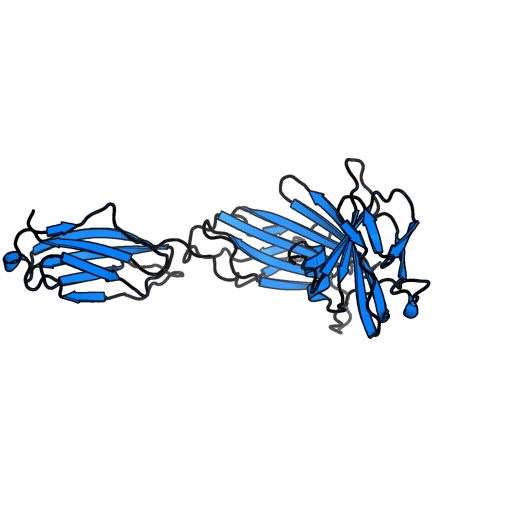 ALA A CA 1
ATOM 1649 C C . ALA A 1 218 ? 9.914 0.521 -32.362 1.00 94.88 218 ALA A C 1
ATOM 1651 O O . ALA A 1 218 ? 9.631 -0.526 -31.779 1.00 94.88 218 ALA A O 1
ATOM 1652 N N . VAL A 1 219 ? 11.170 0.812 -32.702 1.00 95.50 219 VAL A N 1
ATOM 1653 C CA . VAL A 1 219 ? 12.306 -0.086 -32.453 1.00 95.50 219 VAL A CA 1
ATOM 1654 C C . VAL A 1 219 ? 13.060 0.338 -31.196 1.00 95.50 219 VAL A C 1
ATOM 1656 O O . VAL A 1 219 ? 13.550 1.462 -31.084 1.00 95.50 219 VAL A O 1
ATOM 1659 N N . LEU A 1 220 ? 13.186 -0.577 -30.236 1.00 95.00 220 LEU A N 1
ATOM 1660 C CA . LEU A 1 220 ? 13.910 -0.355 -28.987 1.00 95.00 220 LEU A CA 1
ATOM 1661 C C . LEU A 1 220 ? 15.302 -1.003 -29.052 1.00 95.00 220 LEU A C 1
ATOM 1663 O O . LEU A 1 220 ? 15.378 -2.231 -29.143 1.00 95.00 220 LEU A O 1
ATOM 1667 N N . PRO A 1 221 ? 16.404 -0.231 -28.947 1.00 93.44 221 PRO A N 1
ATOM 1668 C CA . PRO A 1 221 ? 17.749 -0.793 -28.870 1.00 93.44 221 PRO A CA 1
ATOM 1669 C C . PRO A 1 221 ? 18.012 -1.321 -27.454 1.00 93.44 221 PRO A C 1
ATOM 1671 O O . PRO A 1 221 ? 18.487 -0.601 -26.561 1.00 93.44 221 PRO A O 1
ATOM 1674 N N . LEU A 1 222 ? 17.668 -2.587 -27.224 1.00 91.44 222 LEU A N 1
ATOM 1675 C CA . LEU A 1 222 ? 17.779 -3.232 -25.922 1.00 91.44 222 LEU A CA 1
ATOM 1676 C C . LEU A 1 222 ? 19.227 -3.641 -25.649 1.00 91.44 222 LEU A C 1
ATOM 1678 O O . LEU A 1 222 ? 19.916 -4.214 -26.494 1.00 91.44 222 LEU A O 1
ATOM 1682 N N . ARG A 1 223 ? 19.700 -3.362 -24.431 1.00 87.12 223 ARG A N 1
ATOM 1683 C CA . ARG A 1 223 ? 20.997 -3.837 -23.932 1.00 87.12 223 ARG A CA 1
ATOM 1684 C C . ARG A 1 223 ? 20.775 -4.696 -22.686 1.00 87.12 223 ARG A C 1
ATOM 1686 O O . ARG A 1 223 ? 19.960 -4.309 -21.851 1.00 87.12 223 ARG A O 1
ATOM 1693 N N . PRO A 1 224 ? 21.500 -5.817 -22.525 1.00 82.31 224 PRO A N 1
ATOM 1694 C CA . PRO A 1 224 ? 21.436 -6.602 -21.301 1.00 82.31 224 PRO A CA 1
ATOM 1695 C C . PRO A 1 224 ? 21.851 -5.767 -20.091 1.00 82.31 224 PRO A C 1
ATOM 1697 O O . PRO A 1 224 ? 22.835 -5.025 -20.149 1.00 82.31 224 PRO A O 1
ATOM 1700 N N . ILE A 1 225 ? 21.140 -5.938 -18.981 1.00 81.94 225 ILE A N 1
ATOM 1701 C CA . ILE A 1 225 ? 21.502 -5.330 -17.700 1.00 81.94 225 ILE A CA 1
ATOM 1702 C C . ILE A 1 225 ? 22.668 -6.157 -17.106 1.00 81.94 225 ILE A C 1
ATOM 1704 O O . ILE A 1 225 ? 22.550 -7.371 -16.926 1.00 81.94 225 ILE A O 1
ATOM 1708 N N . ALA A 1 226 ? 23.840 -5.534 -16.907 1.00 64.62 226 ALA A N 1
ATOM 1709 C CA . ALA A 1 226 ? 25.118 -6.205 -16.595 1.00 64.62 226 ALA A CA 1
ATOM 1710 C C . ALA A 1 226 ? 25.260 -6.682 -15.122 1.00 64.62 226 ALA A C 1
ATOM 1712 O O . ALA A 1 226 ? 24.557 -6.209 -14.238 1.00 64.62 226 ALA A O 1
ATOM 1713 N N . ARG A 1 227 ? 26.233 -7.564 -14.816 1.00 60.97 227 ARG A N 1
ATOM 1714 C CA . ARG A 1 227 ? 26.042 -8.974 -14.386 1.00 60.97 227 ARG A CA 1
ATOM 1715 C C . ARG A 1 227 ? 26.704 -9.295 -13.032 1.00 60.97 227 ARG A C 1
ATOM 1717 O O . ARG A 1 227 ? 27.788 -8.800 -12.749 1.00 60.97 227 ARG A O 1
ATOM 1724 N N . GLY A 1 228 ? 26.126 -10.270 -12.323 1.00 48.75 228 GLY A N 1
ATOM 1725 C CA . GLY A 1 228 ? 26.807 -11.234 -11.445 1.00 48.75 228 GLY A CA 1
ATOM 1726 C C . GLY A 1 228 ? 26.454 -12.669 -11.882 1.00 48.75 228 GLY A C 1
ATOM 1727 O O . GLY A 1 228 ? 25.470 -12.869 -12.601 1.00 48.75 228 GLY A O 1
ATOM 1728 N N . SER A 1 229 ? 27.288 -13.652 -11.533 1.00 50.34 229 SER A N 1
ATOM 1729 C CA . SER A 1 229 ? 27.106 -15.071 -11.872 1.00 50.34 229 SER A CA 1
ATOM 1730 C C . SER A 1 229 ? 26.054 -15.707 -10.967 1.00 50.34 229 SER A C 1
ATOM 1732 O O . SER A 1 229 ? 26.388 -16.025 -9.839 1.00 50.34 229 SER A O 1
ATOM 1734 N N . GLU A 1 230 ? 24.811 -15.847 -11.433 1.00 47.88 230 GLU A N 1
ATOM 1735 C CA . GLU A 1 230 ? 23.965 -17.050 -11.287 1.00 47.88 230 GLU A CA 1
ATOM 1736 C C . GLU A 1 230 ? 22.491 -16.771 -11.638 1.00 47.88 230 GLU A C 1
ATOM 1738 O O . GLU A 1 230 ? 21.948 -15.713 -11.335 1.00 47.88 230 GLU A O 1
ATOM 1743 N N . ALA A 1 231 ? 21.885 -17.780 -12.275 1.00 45.34 231 ALA A N 1
ATOM 1744 C CA . ALA A 1 231 ? 20.455 -18.052 -12.458 1.00 45.34 231 ALA A CA 1
ATOM 1745 C C . ALA A 1 231 ? 19.571 -17.097 -13.305 1.00 45.34 231 ALA A C 1
ATOM 1747 O O . ALA A 1 231 ? 19.910 -15.959 -13.610 1.00 45.34 231 ALA A O 1
ATOM 1748 N N . ALA A 1 232 ? 18.471 -17.691 -13.788 1.00 50.75 232 ALA A N 1
ATOM 1749 C CA . ALA A 1 232 ? 17.551 -17.314 -14.872 1.00 50.75 232 ALA A CA 1
ATOM 1750 C C . ALA A 1 232 ? 17.329 -15.807 -15.136 1.00 50.75 232 ALA A C 1
ATOM 1752 O O . ALA A 1 232 ? 17.021 -15.027 -14.242 1.00 50.75 232 ALA A O 1
ATOM 1753 N N . ARG A 1 233 ? 17.445 -15.415 -16.415 1.00 63.97 233 ARG A N 1
ATOM 1754 C CA . ARG A 1 233 ? 17.510 -14.017 -16.885 1.00 63.97 233 ARG A CA 1
ATOM 1755 C C . ARG A 1 233 ? 16.290 -13.616 -17.690 1.00 63.97 233 ARG A C 1
ATOM 1757 O O . ARG A 1 233 ? 16.389 -13.256 -18.864 1.00 63.97 233 ARG A O 1
ATOM 1764 N N . GLU A 1 234 ? 15.135 -13.707 -17.067 1.00 76.69 234 GLU A N 1
ATOM 1765 C CA . GLU A 1 234 ? 13.920 -13.239 -17.702 1.00 76.69 234 GLU A CA 1
ATOM 1766 C C . GLU A 1 234 ? 13.793 -11.724 -17.507 1.00 76.69 234 GLU A C 1
ATOM 1768 O O . GLU A 1 234 ? 13.560 -11.228 -16.406 1.00 76.69 234 GLU A O 1
ATOM 1773 N N . HIS A 1 235 ? 14.024 -10.978 -18.584 1.00 87.62 235 HIS A N 1
ATOM 1774 C CA . HIS A 1 235 ? 13.775 -9.546 -18.627 1.00 87.62 235 HIS A CA 1
ATOM 1775 C C . HIS A 1 235 ? 12.324 -9.326 -19.023 1.00 87.62 235 HIS A C 1
ATOM 1777 O O . HIS A 1 235 ? 11.832 -9.900 -19.991 1.00 87.62 235 HIS A O 1
ATOM 1783 N N . GLN A 1 236 ? 11.648 -8.456 -18.299 1.00 91.38 236 GLN A N 1
ATOM 1784 C CA . GLN A 1 236 ? 10.284 -8.055 -18.585 1.00 91.38 236 GLN A CA 1
ATOM 1785 C C . GLN A 1 236 ? 10.319 -6.759 -19.382 1.00 91.38 236 GLN A C 1
ATOM 1787 O O . GLN A 1 236 ? 10.891 -5.772 -18.922 1.00 91.38 236 GLN A O 1
ATOM 1792 N N . LEU A 1 237 ? 9.710 -6.756 -20.566 1.00 92.94 237 LEU A N 1
ATOM 1793 C CA . LEU A 1 237 ? 9.495 -5.539 -21.337 1.00 92.94 237 LEU A CA 1
ATOM 1794 C C . LEU A 1 237 ? 8.082 -5.027 -21.070 1.00 92.94 237 LEU A C 1
ATOM 1796 O O . LEU A 1 237 ? 7.105 -5.605 -21.543 1.00 92.94 237 LEU A O 1
ATOM 1800 N N . ILE A 1 238 ? 7.981 -3.954 -20.294 1.00 93.44 238 ILE A N 1
ATOM 1801 C CA . ILE A 1 238 ? 6.712 -3.344 -19.891 1.00 93.44 238 ILE A CA 1
ATOM 1802 C C . ILE A 1 238 ? 6.519 -2.052 -20.674 1.00 93.44 238 ILE A C 1
ATOM 1804 O O . ILE A 1 238 ? 7.461 -1.280 -20.819 1.00 93.44 238 ILE A O 1
ATOM 1808 N N . VAL A 1 239 ? 5.308 -1.796 -21.153 1.00 92.75 239 VAL A N 1
ATOM 1809 C CA . VAL A 1 239 ? 4.966 -0.602 -21.933 1.00 92.75 239 VAL A CA 1
ATOM 1810 C C . VAL A 1 239 ? 3.845 0.144 -21.241 1.00 92.75 239 VAL A C 1
ATOM 1812 O O . VAL A 1 239 ? 2.861 -0.469 -20.835 1.00 92.75 239 VAL A O 1
ATOM 1815 N N . ALA A 1 240 ? 3.979 1.461 -21.133 1.00 91.81 240 ALA A N 1
ATOM 1816 C CA . ALA A 1 240 ? 2.986 2.353 -20.555 1.00 91.81 240 ALA A CA 1
ATOM 1817 C C . ALA A 1 240 ? 2.813 3.600 -21.430 1.00 91.81 240 ALA A C 1
ATOM 1819 O O . ALA A 1 240 ? 3.793 4.162 -21.914 1.00 91.81 240 ALA A O 1
ATOM 1820 N N . ALA A 1 241 ? 1.575 4.059 -21.612 1.00 90.06 241 ALA A N 1
ATOM 1821 C CA . ALA A 1 241 ? 1.271 5.287 -22.352 1.00 90.06 241 ALA A CA 1
ATOM 1822 C C . ALA A 1 241 ? 1.348 6.509 -21.415 1.00 90.06 241 ALA A C 1
ATOM 1824 O O . ALA A 1 241 ? 0.325 7.067 -21.015 1.00 90.06 241 ALA A O 1
ATOM 1825 N N . THR A 1 242 ? 2.554 6.839 -20.947 1.00 84.06 242 THR A N 1
ATOM 1826 C CA . THR A 1 242 ? 2.796 7.895 -19.954 1.00 84.06 242 THR A CA 1
ATOM 1827 C C . THR A 1 242 ? 4.248 8.374 -19.973 1.00 84.06 242 THR A C 1
ATOM 1829 O O . THR A 1 242 ? 5.150 7.593 -20.271 1.00 84.06 242 THR A O 1
ATOM 1832 N N . HIS A 1 243 ? 4.477 9.622 -19.559 1.00 81.88 243 HIS A N 1
ATOM 1833 C CA . HIS A 1 243 ? 5.792 10.170 -19.189 1.00 81.88 243 HIS A CA 1
ATOM 1834 C C . HIS A 1 243 ? 5.890 10.527 -17.696 1.00 81.88 243 HIS A C 1
ATOM 1836 O O . HIS A 1 243 ? 6.830 11.192 -17.266 1.00 81.88 243 HIS A O 1
ATOM 1842 N N . ASN A 1 244 ? 4.921 10.104 -16.878 1.00 83.69 244 ASN A N 1
ATOM 1843 C CA . ASN A 1 244 ? 4.937 10.421 -15.456 1.00 83.69 244 ASN A CA 1
ATOM 1844 C C . ASN A 1 244 ? 6.020 9.609 -14.724 1.00 83.69 244 ASN A C 1
ATOM 1846 O O . ASN A 1 244 ? 5.895 8.394 -14.563 1.00 83.69 244 ASN A O 1
ATOM 1850 N N . ALA A 1 245 ? 7.056 10.301 -14.244 1.00 78.31 245 ALA A N 1
ATOM 1851 C CA . ALA A 1 245 ? 8.190 9.707 -13.542 1.00 78.31 245 ALA A CA 1
ATOM 1852 C C . ALA A 1 245 ? 7.776 8.866 -12.320 1.00 78.31 245 ALA A C 1
ATOM 1854 O O . ALA A 1 245 ? 8.304 7.773 -12.137 1.00 78.31 245 ALA A O 1
ATOM 1855 N N . SER A 1 246 ? 6.790 9.307 -11.527 1.00 78.75 246 SER A N 1
ATOM 1856 C CA . SER A 1 246 ? 6.362 8.560 -10.332 1.00 78.75 246 SER A CA 1
ATOM 1857 C C . SER A 1 246 ? 5.692 7.230 -10.685 1.00 78.75 246 SER A C 1
ATOM 1859 O O . SER A 1 246 ? 5.899 6.215 -10.017 1.00 78.75 246 SER A O 1
ATOM 1861 N N . LEU A 1 247 ? 4.929 7.204 -11.782 1.00 82.75 247 LEU A N 1
ATOM 1862 C CA . LEU A 1 247 ? 4.318 5.981 -12.294 1.00 82.75 247 LEU A CA 1
ATOM 1863 C C . LEU A 1 247 ? 5.379 5.036 -12.872 1.00 82.75 247 LEU A C 1
ATOM 1865 O O . LEU A 1 247 ? 5.298 3.830 -12.657 1.00 82.75 247 LEU A O 1
ATOM 1869 N N . ILE A 1 248 ? 6.392 5.574 -13.555 1.00 84.94 248 ILE A N 1
ATOM 1870 C CA . ILE A 1 248 ? 7.527 4.802 -14.079 1.00 84.94 248 ILE A CA 1
ATOM 1871 C C . ILE A 1 248 ? 8.283 4.099 -12.943 1.00 84.94 248 ILE A C 1
ATOM 1873 O O . ILE A 1 248 ? 8.554 2.901 -13.041 1.00 84.94 248 ILE A O 1
ATOM 1877 N N . GLU A 1 249 ? 8.568 4.802 -11.845 1.00 82.81 249 GLU A N 1
ATOM 1878 C CA . GLU A 1 249 ? 9.212 4.210 -10.665 1.00 82.81 249 GLU A CA 1
ATOM 1879 C C . GLU A 1 249 ? 8.338 3.139 -10.012 1.00 82.81 249 GLU A C 1
ATOM 1881 O O . GLU A 1 249 ? 8.830 2.056 -9.695 1.00 82.81 249 GLU A O 1
ATOM 1886 N N . SER A 1 250 ? 7.030 3.389 -9.892 1.00 82.88 250 SER A N 1
ATOM 1887 C CA . SER A 1 250 ? 6.071 2.416 -9.355 1.00 82.88 250 SER A CA 1
ATOM 1888 C C . SER A 1 250 ? 5.960 1.147 -10.216 1.00 82.88 250 SER A C 1
ATOM 1890 O O . SER A 1 250 ? 5.832 0.035 -9.695 1.00 82.88 250 SER A O 1
ATOM 1892 N N . ILE A 1 251 ? 6.038 1.284 -11.545 1.00 87.25 251 ILE A N 1
ATOM 1893 C CA . ILE A 1 251 ? 6.099 0.143 -12.467 1.00 87.25 251 ILE A CA 1
ATOM 1894 C C . ILE A 1 251 ? 7.432 -0.592 -12.305 1.00 87.25 251 ILE A C 1
ATOM 1896 O O . ILE A 1 251 ? 7.447 -1.825 -12.253 1.00 87.25 251 ILE A O 1
ATOM 1900 N N . CYS A 1 252 ? 8.547 0.132 -12.184 1.00 87.44 252 CYS A N 1
ATOM 1901 C CA . CYS A 1 252 ? 9.855 -0.482 -11.992 1.00 87.44 252 CYS A CA 1
ATOM 1902 C C . CYS A 1 252 ? 9.918 -1.320 -10.705 1.00 87.44 252 CYS A C 1
ATOM 1904 O O . CYS A 1 252 ? 10.316 -2.482 -10.758 1.00 87.44 252 CYS A O 1
ATOM 1906 N N . SER A 1 253 ? 9.428 -0.780 -9.587 1.00 80.75 253 SER A N 1
ATOM 1907 C CA . SER A 1 253 ? 9.423 -1.418 -8.262 1.00 80.75 253 SER A CA 1
ATOM 1908 C C . SER A 1 253 ? 8.412 -2.566 -8.106 1.00 80.75 253 SER A C 1
ATOM 1910 O O . SER A 1 253 ? 8.304 -3.173 -7.037 1.00 80.75 253 SER A O 1
ATOM 1912 N N . GLY A 1 254 ? 7.621 -2.844 -9.149 1.00 79.44 254 GLY A N 1
ATOM 1913 C CA . GLY A 1 254 ? 6.570 -3.859 -9.113 1.00 79.44 254 GLY A CA 1
ATOM 1914 C C . GLY A 1 254 ? 5.408 -3.514 -8.177 1.00 79.44 254 GLY A C 1
ATOM 1915 O O . GLY A 1 254 ? 4.664 -4.413 -7.791 1.00 79.44 254 GLY A O 1
ATOM 1916 N N . GLN A 1 255 ? 5.256 -2.244 -7.792 1.00 72.94 255 GLN A N 1
ATOM 1917 C CA . GLN A 1 255 ? 4.131 -1.760 -6.987 1.00 72.94 255 GLN A CA 1
ATOM 1918 C C . GLN A 1 255 ? 2.898 -1.459 -7.846 1.00 72.94 255 GLN A C 1
ATOM 1920 O O . GLN A 1 255 ? 1.770 -1.684 -7.407 1.00 72.94 255 GLN A O 1
ATOM 1925 N N . ALA A 1 256 ? 3.093 -0.973 -9.075 1.00 70.31 256 ALA A N 1
ATOM 1926 C CA . ALA A 1 256 ? 1.988 -0.685 -9.978 1.00 70.31 256 ALA A CA 1
ATOM 1927 C C . ALA A 1 256 ? 1.338 -1.980 -10.486 1.00 70.31 256 ALA A C 1
ATOM 1929 O O . ALA A 1 256 ? 2.005 -2.862 -11.038 1.00 70.31 256 ALA A O 1
ATOM 1930 N N . ARG A 1 257 ? 0.008 -2.068 -10.370 1.00 67.81 257 ARG A N 1
ATOM 1931 C CA . ARG A 1 257 ? -0.762 -3.093 -11.080 1.00 67.81 257 ARG A CA 1
ATOM 1932 C C . ARG A 1 257 ? -0.709 -2.798 -12.573 1.00 67.81 257 ARG A C 1
ATOM 1934 O O . ARG A 1 257 ? -1.178 -1.754 -13.023 1.00 67.81 257 ARG A O 1
ATOM 1941 N N . LEU A 1 258 ? -0.163 -3.742 -13.330 1.00 74.50 258 LEU A N 1
ATOM 1942 C CA . LEU A 1 258 ? -0.240 -3.717 -14.783 1.00 74.50 258 LEU A CA 1
ATOM 1943 C C . LEU A 1 258 ? -1.703 -3.939 -15.174 1.00 74.50 258 LEU A C 1
ATOM 1945 O O . LEU A 1 258 ? -2.308 -4.948 -14.814 1.00 74.50 258 LEU A O 1
ATOM 1949 N N . SER A 1 259 ? -2.280 -2.962 -15.860 1.00 62.97 259 SER A N 1
ATOM 1950 C CA . SER A 1 259 ? -3.635 -3.030 -16.389 1.00 62.97 259 SER A CA 1
ATOM 1951 C C . SER A 1 259 ? -3.591 -2.589 -17.841 1.00 62.97 259 SER A C 1
ATOM 1953 O O . SER A 1 259 ? -2.924 -1.605 -18.162 1.00 62.97 259 SER A O 1
ATOM 1955 N N . ASN A 1 260 ? -4.327 -3.277 -18.716 1.00 59.50 260 ASN A N 1
ATOM 1956 C CA . ASN A 1 260 ? -4.296 -3.025 -20.162 1.00 59.50 260 ASN A CA 1
ATOM 1957 C C . ASN A 1 260 ? -4.599 -1.561 -20.554 1.00 59.50 260 ASN A C 1
ATOM 1959 O O . ASN A 1 260 ? -4.294 -1.165 -21.672 1.00 59.50 260 ASN A O 1
ATOM 1963 N N . ALA A 1 261 ? -5.181 -0.757 -19.655 1.00 60.81 261 ALA A N 1
ATOM 1964 C CA . ALA A 1 261 ? -5.466 0.658 -19.879 1.00 60.81 261 ALA A CA 1
ATOM 1965 C C . ALA A 1 261 ? -4.277 1.602 -19.592 1.00 60.81 261 ALA A C 1
ATOM 1967 O O . ALA A 1 261 ? -4.227 2.684 -20.173 1.00 60.81 261 ALA A O 1
ATOM 1968 N N . SER A 1 262 ? -3.339 1.225 -18.713 1.00 74.19 262 SER A N 1
ATOM 1969 C CA . SER A 1 262 ? -2.244 2.100 -18.253 1.00 74.19 262 SER A CA 1
ATOM 1970 C C . SER A 1 262 ? -0.846 1.551 -18.539 1.00 74.19 262 SER A C 1
ATOM 1972 O O . SER A 1 262 ? 0.035 2.318 -18.929 1.00 74.19 262 SER A O 1
ATOM 1974 N N . ALA A 1 263 ? -0.638 0.242 -18.371 1.00 87.12 263 ALA A N 1
ATOM 1975 C CA . ALA A 1 263 ? 0.626 -0.429 -18.644 1.00 87.12 263 ALA A CA 1
ATOM 1976 C C . ALA A 1 263 ? 0.428 -1.938 -18.859 1.00 87.12 263 ALA A C 1
ATOM 1978 O O . ALA A 1 263 ? -0.283 -2.583 -18.088 1.00 87.12 263 ALA A O 1
ATOM 1979 N N . TYR A 1 264 ? 1.101 -2.524 -19.849 1.00 89.81 264 TYR A N 1
ATOM 1980 C CA . TYR A 1 264 ? 1.041 -3.959 -20.141 1.00 89.81 264 TYR A CA 1
ATOM 1981 C C . TYR A 1 264 ? 2.436 -4.566 -20.308 1.00 89.81 264 TYR A C 1
ATOM 1983 O O . TYR A 1 264 ? 3.407 -3.879 -20.624 1.00 89.81 264 TYR A O 1
ATOM 1991 N N . LEU A 1 265 ? 2.535 -5.875 -20.081 1.00 91.31 265 LEU A N 1
ATOM 1992 C CA . LEU A 1 265 ? 3.751 -6.642 -20.330 1.00 91.31 265 LEU A CA 1
ATOM 1993 C C . LEU A 1 265 ? 3.766 -7.081 -21.801 1.00 91.31 265 LEU A C 1
ATOM 1995 O O . LEU A 1 265 ? 2.957 -7.914 -22.207 1.00 91.31 265 LEU A O 1
ATOM 1999 N N . ALA A 1 266 ? 4.666 -6.502 -22.594 1.00 91.88 266 ALA A N 1
ATOM 2000 C CA . ALA A 1 266 ? 4.767 -6.755 -24.029 1.00 91.88 266 ALA A CA 1
ATOM 2001 C C . ALA A 1 266 ? 5.524 -8.054 -24.337 1.00 91.88 266 ALA A C 1
ATOM 2003 O O . ALA A 1 266 ? 5.133 -8.787 -25.243 1.00 91.88 266 ALA A O 1
ATOM 2004 N N . ALA A 1 267 ? 6.593 -8.348 -23.587 1.00 91.94 267 ALA A N 1
ATOM 2005 C CA . ALA A 1 267 ? 7.417 -9.535 -23.807 1.00 91.94 267 ALA A CA 1
ATOM 2006 C C . ALA A 1 267 ? 8.212 -9.962 -22.562 1.00 91.94 267 ALA A C 1
ATOM 2008 O O . ALA A 1 267 ? 8.531 -9.145 -21.693 1.00 91.94 267 ALA A O 1
ATOM 2009 N N . LEU A 1 268 ? 8.583 -11.244 -22.536 1.00 90.50 268 LEU A N 1
ATOM 2010 C CA . LEU A 1 268 ? 9.596 -11.822 -21.653 1.00 90.50 268 LEU A CA 1
ATOM 2011 C C . LEU A 1 268 ? 10.811 -12.192 -22.508 1.00 90.50 268 LEU A C 1
ATOM 2013 O O . LEU A 1 268 ? 10.695 -12.920 -23.494 1.00 90.50 268 LEU A O 1
ATOM 2017 N N . LEU A 1 269 ? 11.970 -11.628 -22.176 1.00 88.06 269 LEU A N 1
ATOM 2018 C CA . LEU A 1 269 ? 13.163 -11.643 -23.017 1.00 88.06 269 LEU A CA 1
ATOM 2019 C C . LEU A 1 269 ? 14.354 -12.229 -22.262 1.00 88.06 269 LEU A C 1
ATOM 2021 O O . LEU A 1 269 ? 14.674 -11.810 -21.152 1.00 88.06 269 LEU A O 1
ATOM 2025 N N . ASN A 1 270 ? 15.089 -13.136 -22.900 1.00 87.00 270 ASN A N 1
ATOM 2026 C CA . ASN A 1 270 ? 16.365 -13.626 -22.384 1.00 87.00 270 ASN A CA 1
ATOM 2027 C C . ASN A 1 270 ? 17.525 -12.925 -23.103 1.00 87.00 270 ASN A C 1
ATOM 2029 O O . ASN A 1 270 ? 18.122 -13.461 -24.038 1.00 87.00 270 ASN A O 1
ATOM 2033 N N . LEU A 1 271 ? 17.805 -11.682 -22.704 1.00 83.44 271 LEU A N 1
ATOM 2034 C CA . LEU A 1 271 ? 18.830 -10.859 -23.344 1.00 83.44 271 LEU A CA 1
ATOM 2035 C C . LEU A 1 271 ? 20.234 -11.268 -22.880 1.00 83.44 271 LEU A C 1
ATOM 2037 O O . LEU A 1 271 ? 20.635 -11.042 -21.736 1.00 83.44 271 LEU A O 1
ATOM 2041 N N . SER A 1 272 ? 21.009 -11.851 -23.794 1.00 81.88 272 SER A N 1
ATOM 2042 C CA . SER A 1 272 ? 22.422 -12.195 -23.583 1.00 81.88 272 SER A CA 1
ATOM 2043 C C . SER A 1 272 ? 23.386 -11.190 -24.224 1.00 81.88 272 SER A C 1
ATOM 2045 O O . SER A 1 272 ? 24.497 -11.021 -23.710 1.00 81.88 272 SER A O 1
ATOM 2047 N N . ALA A 1 273 ? 22.940 -10.497 -25.277 1.00 83.69 273 ALA A N 1
ATOM 2048 C CA . ALA A 1 273 ? 23.646 -9.467 -26.035 1.00 83.69 273 ALA A CA 1
ATOM 2049 C C . ALA A 1 273 ? 22.688 -8.319 -26.411 1.00 83.69 273 ALA A C 1
ATOM 2051 O O . ALA A 1 273 ? 21.478 -8.426 -26.210 1.00 83.69 273 ALA A O 1
ATOM 2052 N N . ALA A 1 274 ? 23.227 -7.205 -26.917 1.00 88.19 274 ALA A N 1
ATOM 2053 C CA . ALA A 1 274 ? 22.404 -6.102 -27.414 1.00 88.19 274 ALA A CA 1
ATOM 2054 C C . ALA A 1 274 ? 21.563 -6.562 -28.614 1.00 88.19 274 ALA A C 1
ATOM 2056 O O . ALA A 1 274 ? 22.048 -7.321 -29.452 1.00 88.19 274 ALA A O 1
ATOM 2057 N N . THR A 1 275 ? 20.296 -6.162 -28.671 1.00 91.38 275 THR A N 1
ATOM 2058 C CA . THR A 1 275 ? 19.343 -6.596 -29.704 1.00 91.38 275 THR A CA 1
ATOM 2059 C C . THR A 1 275 ? 18.290 -5.516 -29.911 1.00 91.38 275 THR A C 1
ATOM 2061 O O . THR A 1 275 ? 17.860 -4.884 -28.947 1.00 91.38 275 THR A O 1
ATOM 2064 N N . ASP A 1 276 ? 17.858 -5.329 -31.153 1.00 94.00 276 ASP A N 1
ATOM 2065 C CA . ASP A 1 276 ? 16.741 -4.447 -31.475 1.00 94.00 276 ASP A CA 1
ATOM 2066 C C . ASP A 1 276 ? 15.418 -5.209 -31.339 1.00 94.00 276 ASP A C 1
ATOM 2068 O O . ASP A 1 276 ? 15.270 -6.321 -31.848 1.00 94.00 276 ASP A O 1
ATOM 2072 N N . PHE A 1 277 ? 14.458 -4.619 -30.628 1.00 94.00 277 PHE A N 1
ATOM 2073 C CA . PHE A 1 277 ? 13.126 -5.188 -30.434 1.00 94.00 277 PHE A CA 1
ATOM 2074 C C . PHE A 1 277 ? 12.071 -4.297 -31.086 1.00 94.00 277 PHE A C 1
ATOM 2076 O O . PHE A 1 277 ? 11.997 -3.106 -30.780 1.00 94.00 277 PHE A O 1
ATOM 2083 N N . VAL A 1 278 ? 11.240 -4.874 -31.955 1.00 94.94 278 VAL A N 1
ATOM 2084 C CA . VAL A 1 278 ? 10.131 -4.161 -32.599 1.00 94.94 278 VAL A CA 1
ATOM 2085 C C . VAL A 1 278 ? 8.927 -4.179 -31.663 1.00 94.94 278 VAL A C 1
ATOM 2087 O O . VAL A 1 278 ? 8.273 -5.201 -31.470 1.00 94.94 278 VAL A O 1
ATOM 2090 N N . LEU A 1 279 ? 8.634 -3.040 -31.049 1.00 94.56 279 LEU A N 1
ATOM 2091 C CA . LEU A 1 279 ? 7.465 -2.869 -30.203 1.00 94.56 279 LEU A CA 1
ATOM 2092 C C . LEU A 1 279 ? 6.242 -2.513 -31.054 1.00 94.56 279 LEU A C 1
ATOM 2094 O O . LEU A 1 279 ? 6.353 -1.711 -31.976 1.00 94.56 279 LEU A O 1
ATOM 2098 N N . GLY A 1 280 ? 5.083 -3.082 -30.719 1.00 92.19 280 GLY A N 1
ATOM 2099 C CA . GLY A 1 280 ? 3.808 -2.789 -31.375 1.00 92.19 280 GLY A CA 1
ATOM 2100 C C . GLY A 1 280 ? 3.480 -3.626 -32.611 1.00 92.19 280 GLY A C 1
ATOM 2101 O O . GLY A 1 280 ? 2.511 -3.335 -33.303 1.00 92.19 280 GLY A O 1
ATOM 2102 N N . ASP A 1 281 ? 4.253 -4.667 -32.916 1.00 92.69 281 ASP A N 1
ATOM 2103 C CA . ASP A 1 281 ? 4.080 -5.460 -34.144 1.00 92.69 281 ASP A CA 1
ATOM 2104 C C . ASP A 1 281 ? 2.891 -6.444 -34.113 1.00 92.69 281 ASP A C 1
ATOM 2106 O O . ASP A 1 281 ? 2.651 -7.167 -35.080 1.00 92.69 281 ASP A O 1
ATOM 2110 N N . GLY A 1 282 ? 2.138 -6.500 -33.009 1.00 89.12 282 GLY A N 1
ATOM 2111 C CA . GLY A 1 282 ? 0.996 -7.400 -32.834 1.00 89.12 282 GLY A CA 1
ATOM 2112 C C . GLY A 1 282 ? 1.381 -8.853 -32.548 1.00 89.12 282 GLY A C 1
ATOM 2113 O O . GLY A 1 282 ? 0.502 -9.718 -32.470 1.00 89.12 282 GLY A O 1
ATOM 2114 N N . SER A 1 283 ? 2.673 -9.152 -32.389 1.00 89.75 283 SER A N 1
ATOM 2115 C CA . SER A 1 283 ? 3.138 -10.512 -32.131 1.00 89.75 283 SER A CA 1
ATOM 2116 C C . SER A 1 283 ? 2.652 -11.045 -30.778 1.00 89.75 283 SER A C 1
ATOM 2118 O O . SER A 1 283 ? 2.358 -10.309 -29.829 1.00 89.75 283 SER A O 1
ATOM 2120 N N . ARG A 1 284 ? 2.541 -12.376 -30.691 1.00 86.88 284 ARG A N 1
ATOM 2121 C CA . ARG A 1 284 ? 2.211 -13.092 -29.455 1.00 86.88 284 ARG A CA 1
ATOM 2122 C C . ARG A 1 284 ? 3.320 -14.075 -29.120 1.00 86.88 284 ARG A C 1
ATOM 2124 O O . ARG A 1 284 ? 3.637 -14.941 -29.930 1.00 86.88 284 ARG A O 1
ATOM 2131 N N . GLY A 1 285 ? 3.880 -13.963 -27.922 1.00 79.31 285 GLY A N 1
ATOM 2132 C CA . GLY A 1 285 ? 4.968 -14.815 -27.444 1.00 79.31 285 GLY A CA 1
ATOM 2133 C C . GLY A 1 285 ? 4.762 -15.173 -25.979 1.00 79.31 285 GLY A C 1
ATOM 2134 O O . GLY A 1 285 ? 4.419 -14.308 -25.184 1.00 79.31 285 GLY A O 1
ATOM 2135 N N . GLN A 1 286 ? 4.923 -16.453 -25.626 1.00 78.12 286 GLN A N 1
ATOM 2136 C CA . GLN A 1 286 ? 4.763 -16.953 -24.246 1.00 78.12 286 GLN A CA 1
ATOM 2137 C C . GLN A 1 286 ? 3.445 -16.520 -23.558 1.00 78.12 286 GLN A C 1
ATOM 2139 O O . GLN A 1 286 ? 3.401 -16.289 -22.356 1.00 78.12 286 GLN A O 1
ATOM 2144 N N . GLY A 1 287 ? 2.357 -16.388 -24.326 1.00 78.31 287 GLY A N 1
ATOM 2145 C CA . GLY A 1 287 ? 1.050 -15.949 -23.815 1.00 78.31 287 GLY A CA 1
ATOM 2146 C C . GLY A 1 287 ? 0.891 -14.432 -23.636 1.00 78.31 287 GLY A C 1
ATOM 2147 O O . GLY A 1 287 ? -0.189 -13.983 -23.262 1.00 78.31 287 GLY A O 1
ATOM 2148 N N . LEU A 1 288 ? 1.922 -13.642 -23.946 1.00 86.44 288 LEU A N 1
ATOM 2149 C CA . LEU A 1 288 ? 1.905 -12.180 -23.936 1.00 86.44 288 LEU A CA 1
ATOM 2150 C C . LEU A 1 288 ? 1.627 -11.623 -25.330 1.00 86.44 288 LEU A C 1
ATOM 2152 O O . LEU A 1 288 ? 1.861 -12.291 -26.339 1.00 86.44 288 LEU A O 1
ATOM 2156 N N . HIS A 1 289 ? 1.113 -10.397 -25.378 1.00 90.00 289 HIS A N 1
ATOM 2157 C CA . HIS A 1 289 ? 0.706 -9.734 -26.611 1.00 90.00 289 HIS A CA 1
ATOM 2158 C C . HIS A 1 289 ? 1.412 -8.387 -26.750 1.00 90.00 289 HIS A C 1
ATOM 2160 O O . HIS A 1 289 ? 1.177 -7.467 -25.963 1.00 90.00 289 HIS A O 1
ATOM 2166 N N . ASN A 1 290 ? 2.236 -8.263 -27.787 1.00 92.62 290 ASN A N 1
ATOM 2167 C CA . ASN A 1 290 ? 2.881 -7.020 -28.177 1.00 92.62 290 ASN A CA 1
ATOM 2168 C C . ASN A 1 290 ? 1.882 -6.132 -28.935 1.00 92.62 290 ASN A C 1
ATOM 2170 O O . ASN A 1 290 ? 1.907 -6.046 -30.159 1.00 92.62 290 ASN A O 1
ATOM 2174 N N . ALA A 1 291 ? 0.934 -5.539 -28.207 1.00 90.44 291 ALA A N 1
ATOM 2175 C CA . ALA A 1 291 ? -0.167 -4.784 -28.797 1.00 90.44 291 ALA A CA 1
ATOM 2176 C C . ALA A 1 291 ? 0.320 -3.586 -29.626 1.00 90.44 291 ALA A C 1
ATOM 2178 O O . ALA A 1 291 ? 1.228 -2.874 -29.200 1.00 90.44 291 ALA A O 1
ATOM 2179 N N . ALA A 1 292 ? -0.330 -3.348 -30.769 1.00 91.69 292 ALA A N 1
ATOM 2180 C CA . ALA A 1 292 ? -0.048 -2.201 -31.627 1.00 91.69 292 ALA A CA 1
ATOM 2181 C C . ALA A 1 292 ? -0.215 -0.872 -30.885 1.00 91.69 292 ALA A C 1
ATOM 2183 O O . ALA A 1 292 ? -1.172 -0.672 -30.129 1.00 91.69 292 ALA A O 1
ATOM 2184 N N . LEU A 1 293 ? 0.726 0.040 -31.119 1.00 91.62 293 LEU A N 1
ATOM 2185 C CA . LEU A 1 293 ? 0.750 1.341 -30.472 1.00 91.62 293 LEU A CA 1
ATOM 2186 C C . LEU A 1 293 ? -0.221 2.286 -31.186 1.00 91.62 293 LEU A C 1
ATOM 2188 O O . LEU A 1 293 ? -0.319 2.314 -32.410 1.00 91.62 293 LEU A O 1
ATOM 2192 N N . SER A 1 294 ? -0.964 3.062 -30.405 1.00 90.81 294 SER A N 1
ATOM 2193 C CA . SER A 1 294 ? -1.874 4.085 -30.927 1.00 90.81 294 SER A CA 1
ATOM 2194 C C . SER A 1 294 ? -1.117 5.380 -31.248 1.00 90.81 294 SER A C 1
ATOM 2196 O O . SER A 1 294 ? -0.399 5.849 -30.359 1.00 90.81 294 SER A O 1
ATOM 2198 N N . PRO A 1 295 ? -1.318 5.982 -32.436 1.00 89.31 295 PRO A N 1
ATOM 2199 C CA . PRO A 1 295 ? -0.775 7.296 -32.785 1.00 89.31 295 PRO A CA 1
ATOM 2200 C C . PRO A 1 295 ? -1.305 8.425 -31.893 1.00 89.31 295 PRO A C 1
ATOM 2202 O O . PRO A 1 295 ? -2.403 8.332 -31.337 1.00 89.31 295 PRO A O 1
ATOM 2205 N N . GLY A 1 296 ? -0.542 9.512 -31.802 1.00 88.00 296 GLY A N 1
ATOM 2206 C CA . GLY A 1 296 ? -0.845 10.685 -30.985 1.00 88.00 296 GLY A CA 1
ATOM 2207 C C . GLY A 1 296 ? -0.663 10.446 -29.487 1.00 88.00 296 GLY A C 1
ATOM 2208 O O . GLY A 1 296 ? -1.308 11.122 -28.684 1.00 88.00 296 GLY A O 1
ATOM 2209 N N . ARG A 1 297 ? 0.151 9.456 -29.099 1.00 89.19 297 ARG A N 1
ATOM 2210 C CA . ARG A 1 297 ? 0.401 9.112 -27.695 1.00 89.19 297 ARG A CA 1
ATOM 2211 C C . ARG A 1 297 ? 1.885 9.044 -27.389 1.00 89.19 297 ARG A C 1
ATOM 2213 O O . ARG A 1 297 ? 2.701 8.605 -28.195 1.00 89.19 297 ARG A O 1
ATOM 2220 N N . ASP A 1 298 ? 2.171 9.398 -26.152 1.00 90.69 298 ASP A N 1
ATOM 2221 C CA . ASP A 1 298 ? 3.482 9.317 -25.547 1.00 90.69 298 ASP A CA 1
ATOM 2222 C C . ASP A 1 298 ? 3.639 7.993 -24.806 1.00 90.69 298 ASP A C 1
ATOM 2224 O O . ASP A 1 298 ? 2.824 7.643 -23.946 1.00 90.69 298 ASP A O 1
ATOM 2228 N N . TYR A 1 299 ? 4.693 7.255 -25.136 1.00 91.31 299 TYR A N 1
ATOM 2229 C CA . TYR A 1 299 ? 4.978 5.950 -24.562 1.00 91.31 299 TYR A CA 1
ATOM 2230 C C . TYR A 1 299 ? 6.295 5.949 -23.799 1.00 91.31 299 TYR A C 1
ATOM 2232 O O . TYR A 1 299 ? 7.294 6.556 -24.192 1.00 91.31 299 TYR A O 1
ATOM 2240 N N . THR A 1 300 ? 6.296 5.165 -22.726 1.00 92.44 300 THR A N 1
ATOM 2241 C CA . THR A 1 300 ? 7.497 4.726 -22.032 1.00 92.44 300 THR A CA 1
ATOM 2242 C C . THR A 1 300 ? 7.544 3.203 -22.041 1.00 92.44 300 THR A C 1
ATOM 2244 O O . THR A 1 300 ? 6.583 2.539 -21.648 1.00 92.44 300 THR A O 1
ATOM 2247 N N . ALA A 1 301 ? 8.673 2.641 -22.463 1.00 93.31 301 ALA A N 1
ATOM 2248 C CA . ALA A 1 301 ? 8.980 1.226 -22.327 1.00 93.31 301 ALA A CA 1
ATOM 2249 C C . ALA A 1 301 ? 10.058 1.024 -21.254 1.00 93.31 301 ALA A C 1
ATOM 2251 O O . ALA A 1 301 ? 11.055 1.743 -21.208 1.00 93.31 301 ALA A O 1
ATOM 2252 N N . LEU A 1 302 ? 9.860 0.037 -20.387 1.00 92.94 302 LEU A N 1
ATOM 2253 C CA . LEU A 1 302 ? 10.768 -0.326 -19.309 1.00 92.94 302 LEU A CA 1
ATOM 2254 C C . LEU A 1 302 ? 11.265 -1.744 -19.530 1.00 92.94 302 LEU A C 1
ATOM 2256 O O . LEU A 1 302 ? 10.485 -2.696 -19.511 1.00 92.94 302 LEU A O 1
ATOM 2260 N N . LEU A 1 303 ? 12.577 -1.881 -19.700 1.00 92.62 303 LEU A N 1
ATOM 2261 C CA . LEU A 1 303 ? 13.248 -3.169 -19.628 1.00 92.62 303 LEU A CA 1
ATOM 2262 C C . LEU A 1 303 ? 13.603 -3.433 -18.166 1.00 92.62 303 LEU A C 1
ATOM 2264 O O . LEU A 1 303 ? 14.529 -2.816 -17.644 1.00 92.62 303 LEU A O 1
ATOM 2268 N N . ARG A 1 304 ? 12.863 -4.326 -17.511 1.00 91.38 304 ARG A N 1
ATOM 2269 C CA . ARG A 1 304 ? 13.001 -4.648 -16.088 1.00 91.38 304 ARG A CA 1
ATOM 2270 C C . ARG A 1 304 ? 13.645 -6.014 -15.889 1.00 91.38 304 ARG A C 1
ATOM 2272 O O . ARG A 1 304 ? 13.195 -7.004 -16.456 1.00 91.38 304 ARG A O 1
ATOM 2279 N N . LEU A 1 305 ? 14.645 -6.078 -15.022 1.00 88.31 305 LEU A N 1
ATOM 2280 C CA . LEU A 1 305 ? 15.196 -7.316 -14.479 1.00 88.31 305 LEU A CA 1
ATOM 2281 C C . LEU A 1 305 ? 14.813 -7.427 -13.003 1.00 88.31 305 LEU A C 1
ATOM 2283 O O . LEU A 1 305 ? 15.052 -6.493 -12.236 1.00 88.31 305 LEU A O 1
ATOM 2287 N N . VAL A 1 306 ? 14.246 -8.568 -12.613 1.00 85.69 306 VAL A N 1
ATOM 2288 C CA . VAL A 1 306 ? 13.870 -8.866 -11.225 1.00 85.69 306 VAL A CA 1
ATOM 2289 C C . VAL A 1 306 ? 14.842 -9.892 -10.656 1.00 85.69 306 VAL A C 1
ATOM 2291 O O . VAL A 1 306 ? 15.084 -10.930 -11.266 1.00 85.69 306 VAL A O 1
ATOM 2294 N N . ARG A 1 307 ? 15.400 -9.607 -9.481 1.00 82.31 307 ARG A N 1
ATOM 2295 C CA . ARG A 1 307 ? 16.237 -10.527 -8.710 1.00 82.31 307 ARG A CA 1
ATOM 2296 C C . ARG A 1 307 ? 15.583 -10.773 -7.364 1.00 82.31 307 ARG A C 1
ATOM 2298 O O . ARG A 1 307 ? 15.436 -9.849 -6.568 1.00 82.31 307 ARG A O 1
ATOM 2305 N N . LEU A 1 308 ? 15.197 -12.020 -7.132 1.00 81.38 308 LEU A N 1
ATOM 2306 C CA . LEU A 1 308 ? 14.585 -12.452 -5.884 1.00 81.38 308 LEU A CA 1
ATOM 2307 C C . LEU A 1 308 ? 15.679 -12.987 -4.959 1.00 81.38 308 LEU A C 1
ATOM 2309 O O . LEU A 1 308 ? 16.390 -13.927 -5.309 1.00 81.38 308 LEU A O 1
ATOM 2313 N N . GLY A 1 309 ? 15.822 -12.365 -3.797 1.00 73.12 309 GLY A N 1
ATOM 2314 C CA . GLY A 1 309 ? 16.600 -12.862 -2.673 1.00 73.12 309 GLY A CA 1
ATOM 2315 C C . GLY A 1 309 ? 15.684 -13.317 -1.531 1.00 73.12 309 GLY A C 1
ATOM 2316 O O . GLY A 1 309 ? 14.479 -13.077 -1.567 1.00 73.12 309 GLY A O 1
ATOM 2317 N N . PRO A 1 310 ? 16.239 -13.951 -0.487 1.00 72.38 310 PRO A N 1
ATOM 2318 C CA . PRO A 1 310 ? 15.455 -14.468 0.637 1.00 72.38 310 PRO A CA 1
ATOM 2319 C C . PRO A 1 310 ? 14.739 -13.378 1.456 1.00 72.38 310 PRO A C 1
ATOM 2321 O O . PRO A 1 310 ? 13.702 -13.653 2.047 1.00 72.38 310 PRO A O 1
ATOM 2324 N N . GLN A 1 311 ? 15.271 -12.150 1.492 1.00 72.50 311 GLN A N 1
ATOM 2325 C CA . GLN A 1 311 ? 14.716 -11.022 2.265 1.00 72.50 311 GLN A CA 1
ATOM 2326 C C . GLN A 1 311 ? 14.562 -9.728 1.447 1.00 72.50 311 GLN A C 1
ATOM 2328 O O . GLN A 1 311 ? 14.067 -8.720 1.954 1.00 72.50 311 GLN A O 1
ATOM 2333 N N . ALA A 1 312 ? 14.991 -9.747 0.184 1.00 82.38 312 ALA A N 1
ATOM 2334 C CA . ALA A 1 312 ? 15.047 -8.572 -0.671 1.00 82.38 312 ALA A CA 1
ATOM 2335 C C . ALA A 1 312 ? 14.652 -8.925 -2.103 1.00 82.38 312 ALA A C 1
ATOM 2337 O O . ALA A 1 312 ? 15.067 -9.951 -2.640 1.00 82.38 312 ALA A O 1
ATOM 2338 N N . GLU A 1 313 ? 13.903 -8.040 -2.743 1.00 87.06 313 GLU A N 1
ATOM 2339 C CA . GLU A 1 313 ? 13.648 -8.077 -4.175 1.00 87.06 313 GLU A CA 1
ATOM 2340 C C . GLU A 1 313 ? 14.338 -6.880 -4.817 1.00 87.06 313 GLU A C 1
ATOM 2342 O O . GLU A 1 313 ? 14.041 -5.730 -4.489 1.00 87.06 313 GLU A O 1
ATOM 2347 N N . LYS A 1 314 ? 15.265 -7.142 -5.737 1.00 86.00 314 LYS A N 1
ATOM 2348 C CA . LYS A 1 314 ? 15.977 -6.094 -6.462 1.00 86.00 314 LYS A CA 1
ATOM 2349 C C . LYS A 1 314 ? 15.464 -5.999 -7.891 1.00 86.00 314 LYS A C 1
ATOM 2351 O O . LYS A 1 314 ? 15.536 -6.954 -8.661 1.00 86.00 314 LYS A O 1
ATOM 2356 N N . PHE A 1 315 ? 15.006 -4.814 -8.249 1.00 87.12 315 PHE A N 1
ATOM 2357 C CA . PHE A 1 315 ? 14.544 -4.434 -9.569 1.00 87.12 315 PHE A CA 1
ATOM 2358 C C . PHE A 1 315 ? 15.584 -3.523 -10.209 1.00 87.12 315 PHE A C 1
ATOM 2360 O O . PHE A 1 315 ? 16.066 -2.572 -9.596 1.00 87.12 315 PHE A O 1
ATOM 2367 N N . THR A 1 316 ? 15.939 -3.805 -11.454 1.00 87.44 316 THR A N 1
ATOM 2368 C CA . THR A 1 316 ? 16.755 -2.896 -12.258 1.00 87.44 316 THR A CA 1
ATOM 2369 C C . THR A 1 316 ? 16.010 -2.616 -13.546 1.00 87.44 316 THR A C 1
ATOM 2371 O O . THR A 1 316 ? 15.665 -3.556 -14.263 1.00 87.44 316 THR A O 1
ATOM 2374 N N . CYS A 1 317 ? 15.745 -1.346 -13.832 1.00 89.38 317 CYS A N 1
ATOM 2375 C CA . CYS A 1 317 ? 15.007 -0.931 -15.015 1.00 89.38 317 CYS A CA 1
ATOM 2376 C C . CYS A 1 317 ? 15.838 -0.001 -15.881 1.00 89.38 317 CYS A C 1
ATOM 2378 O O . CYS A 1 317 ? 16.496 0.902 -15.375 1.00 89.38 317 CYS A O 1
ATOM 2380 N N . VAL A 1 318 ? 15.756 -0.199 -17.192 1.00 90.44 318 VAL A N 1
ATOM 2381 C CA . VAL A 1 318 ? 16.222 0.762 -18.194 1.00 90.44 318 VAL A CA 1
ATOM 2382 C C . VAL A 1 318 ? 14.998 1.322 -18.892 1.00 90.44 318 VAL A C 1
ATOM 2384 O O . VAL A 1 318 ? 14.177 0.549 -19.394 1.00 90.44 318 VAL A O 1
ATOM 2387 N N . CYS A 1 319 ? 14.862 2.644 -18.915 1.00 91.19 319 CYS A N 1
ATOM 2388 C CA . CYS A 1 319 ? 13.704 3.281 -19.523 1.00 91.19 319 CYS A CA 1
ATOM 2389 C C . CYS A 1 319 ? 13.986 3.818 -20.927 1.00 91.19 319 CYS A C 1
ATOM 2391 O O . CYS A 1 319 ? 15.072 4.315 -21.241 1.00 91.19 319 CYS A O 1
ATOM 2393 N N . TYR A 1 320 ? 12.958 3.729 -21.762 1.00 92.31 320 TYR A N 1
ATOM 2394 C CA . TYR A 1 320 ? 12.917 4.225 -23.125 1.00 92.31 320 TYR A CA 1
ATOM 2395 C C . TYR A 1 320 ? 11.663 5.074 -23.295 1.00 92.31 320 TYR A C 1
ATOM 2397 O O . TYR A 1 320 ? 10.592 4.638 -22.891 1.00 92.31 320 TYR A O 1
ATOM 2405 N N . SER A 1 321 ? 11.775 6.256 -23.888 1.00 91.81 321 SER A N 1
ATOM 2406 C CA . SER A 1 321 ? 10.656 7.177 -24.109 1.00 91.81 321 SER A CA 1
ATOM 2407 C C . SER A 1 321 ? 10.571 7.566 -25.575 1.00 91.81 321 SER A C 1
ATOM 2409 O O . SER A 1 321 ? 11.598 7.845 -26.200 1.00 91.81 321 SER A O 1
ATOM 2411 N N . PHE A 1 322 ? 9.359 7.604 -26.116 1.00 91.50 322 PHE A N 1
ATOM 2412 C CA . PHE A 1 322 ? 9.109 8.006 -27.494 1.00 91.50 322 PHE A CA 1
ATOM 2413 C C . PHE A 1 322 ? 7.640 8.396 -27.688 1.00 91.50 322 PHE A C 1
ATOM 2415 O O . PHE A 1 322 ? 6.757 7.896 -26.992 1.00 91.50 322 PHE A O 1
ATOM 2422 N N . SER A 1 323 ? 7.391 9.263 -28.662 1.00 90.38 323 SER A N 1
ATOM 2423 C CA . SER A 1 323 ? 6.047 9.665 -29.083 1.00 90.38 323 SER A CA 1
ATOM 2424 C C . SER A 1 323 ? 5.729 9.003 -30.417 1.00 90.38 323 SER A C 1
ATOM 2426 O O . SER A 1 323 ? 6.609 8.915 -31.279 1.00 90.38 323 SER A O 1
ATOM 2428 N N . LEU A 1 324 ? 4.495 8.523 -30.569 1.00 85.31 324 LEU A N 1
ATOM 2429 C CA . LEU A 1 324 ? 4.015 7.861 -31.780 1.00 85.31 324 LEU A CA 1
ATOM 2430 C C . LEU A 1 324 ? 3.006 8.719 -32.537 1.00 85.31 324 LEU A C 1
ATOM 2432 O O . LEU A 1 324 ? 2.142 9.329 -31.870 1.00 85.31 324 LEU A O 1
#

Solvent-accessible surface area (backbone atoms only — not comparable to full-atom values): 17885 Å² total; per-residue (Å²): 123,61,66,49,67,52,83,91,58,59,48,72,37,34,36,34,44,32,41,44,40,38,38,78,43,50,83,82,37,66,65,22,35,38,37,35,34,66,59,58,89,56,55,86,93,46,66,64,80,84,49,79,50,74,43,79,44,68,64,45,56,52,73,53,71,48,68,88,46,61,27,44,36,52,31,30,42,37,33,30,39,74,92,86,44,76,78,43,76,49,80,45,69,28,35,50,35,46,30,67,53,52,91,50,76,49,75,42,80,92,77,49,24,40,36,42,64,80,77,76,54,48,28,24,64,58,65,18,34,45,38,36,41,32,40,38,40,67,90,45,47,32,37,41,38,27,40,39,35,65,43,53,48,88,61,47,67,48,71,58,84,73,90,55,86,57,25,38,35,44,38,36,38,23,31,25,22,95,62,31,72,22,43,67,34,76,49,78,47,71,45,86,65,102,59,100,64,96,69,83,83,67,72,47,52,40,72,57,41,82,70,33,50,93,70,14,31,34,29,38,79,43,65,51,84,85,85,77,98,73,80,86,60,63,28,39,34,33,39,28,74,44,85,54,61,69,57,52,51,30,49,54,62,65,70,48,81,73,36,93,90,56,25,41,62,36,43,80,38,77,61,85,56,72,46,77,44,74,42,15,74,58,50,73,53,99,91,27,53,20,60,58,43,64,60,86,38,50,35,26,38,34,47,31,39,73,44,83,54,100,59,37,39,39,24,40,27,41,37,29,38,47,75,56

InterPro domains:
  IPR003961 Fibronectin type III [PF00041] (113-182)
  IPR003961 Fibronectin type III [PS50853] (98-196)
  IPR003961 Fibronectin type III [cd00063] (99-171)
  IPR013783 Immunoglobulin-like fold [G3DSA:2.60.40.10] (89-198)
  IPR036116 Fibronectin type III superfamily [SSF49265] (9-183)
  IPR051622 Receptor-type Tyrosine-protein Phosphatases [PTHR24051] (8-321)

Secondary structure (DSSP, 8-state):
--EEE-GGG-EE-SS-EEEEEEESSGGGGTTEEEEEEESSPPPTTSPPP---EEEEE-SSEEEEEE-SPPTT-EEEEEEEETTTEEEEEEEEEPPP-PPPPPS-EEEETTTTEEEEPPPPGGGS---EEEEEEEEEPTT-TTEEEEEEEEEETT--EEE-S---TT-EEEEEEEEEETTEE-PPEEEEEE---S----------PEEPEEEETTTTEEEEEE-PPP--S-S---EEEEEES---HHHHHHHHTT-SPPBTTTEEEEEEE--SS-EEEEETS--EETTEE-PPPPSS-EEEEEEEEEEE-SSEEEEEEEEEEEE-

Radius of gyration: 28.42 Å; Cα contacts (8 Å, |Δi|>4): 784; chains: 1; bounding box: 70×43×80 Å

Organism: Agelaius phoeniceus (NCBI:txid39638)

pLDDT: mean 83.19, std 12.29, range [34.56, 95.5]

Nearest PDB structures (foldseek):
  4bq8-assembly1_A  TM=6.443E-01  e=1.666E-08  Mus musculus
  2v5y-assembly1_A  TM=7.162E-01  e=2.015E-06  Homo sapiens
  4urt-assembly1_B  TM=6.927E-01  e=6.766E-06  Homo sapiens
  8odz-assembly1_D  TM=4.627E-01  e=3.173E-06  Mus musculus
  7cg8-assembly1_C  TM=5.604E-01  e=1.529E-02  Pseudobacteroides cellulosolvens ATCC 35603 = DSM 2933

Sequence (324 aa):
EVLQVDNETFEISSTSIKLKWTCRFPDACQGMRAMCRLGAPSSPPCEAEEVNAEQTLHGQEGTFTCSALQPFTEYSVTIDLPPNTTLFSWLFTTQETVPDKPEQLWLDPDRGSLRWSALPSCNGEIIGYQLSITARNAGDSSVLETERLRLDGSVTEHRLPGHSPGSSYAVMIQGLTAAGAGAALTREFHSNSSSDTPQPQTISCRGARDIAPSQGTAVLPLRPIARGSEAAREHQLIVAATHNASLIESICSGQARLSNASAYLAALLNLSAATDFVLGDGSRGQGLHNAALSPGRDYTALLRLVRLGPQAEKFTCVCYSFSL

Mean predicted aligned error: 10.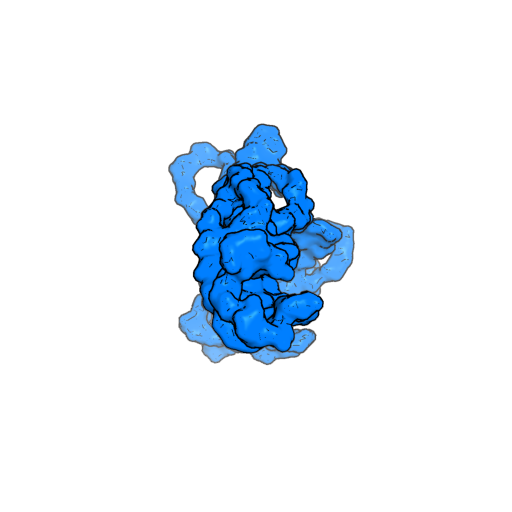96 Å

Foldseek 3Di:
DQKDWDPVPWDFAQFKTKTKIFGPDQVQLQFKKKWKFFPDQDDPPQGWDTDTDIDGDHDGIDMDMDGRGHGQGKMWIWIADPPGRTPDIDIDGHHA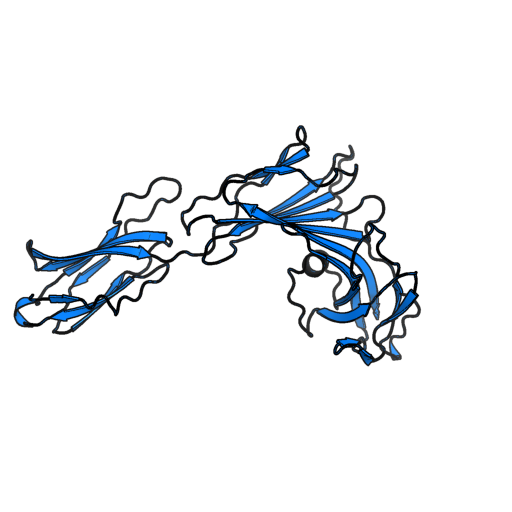AAFEEFDDWDADPVQQKIFGDQGDQNRHDFQWKWKWKWKQDPVALLKIKIKIFTGGSPDGMDHDDDPDAFIKIWMKMWTAHPNGTYDIDIDIDTRDDPDPDPDPSQRDAAEWPPDDQVQLKTKDFDADDDDDDDDDWWKWKKKFQDPDRVVVVCVQRVNDDADPNGMFTADTDDDPGTDIDMAQNQDADPNHTSHRHHAPTKMKIWGWTWDDDPGMIMIMIRIYIDHD